Protein AF-A0A1F6GXV1-F1 (afdb_monomer_lite)

Structure (mmCIF, N/CA/C/O backbone):
data_AF-A0A1F6GXV1-F1
#
_entry.id   AF-A0A1F6GXV1-F1
#
loop_
_atom_site.group_PDB
_atom_site.id
_atom_site.type_symbol
_atom_site.label_atom_id
_atom_site.label_alt_id
_atom_site.label_comp_id
_atom_site.label_asym_id
_atom_site.label_entity_id
_atom_site.label_seq_id
_atom_site.pdbx_PDB_ins_code
_atom_site.Cartn_x
_atom_site.Cartn_y
_atom_site.Cartn_z
_atom_site.occupancy
_atom_site.B_iso_or_equiv
_atom_site.auth_seq_id
_atom_site.auth_comp_id
_atom_site.auth_asym_id
_atom_site.auth_atom_id
_atom_site.pdbx_PDB_model_num
ATOM 1 N N . MET A 1 1 ? 52.939 10.217 -58.023 1.00 47.19 1 MET A N 1
ATOM 2 C CA . MET A 1 1 ? 52.422 9.101 -57.201 1.00 47.19 1 MET A CA 1
ATOM 3 C C . MET A 1 1 ? 51.632 9.553 -55.964 1.00 47.19 1 MET A C 1
ATOM 5 O O . MET A 1 1 ? 51.065 8.691 -55.310 1.00 47.19 1 MET A O 1
ATOM 9 N N . ASP A 1 2 ? 51.510 10.859 -55.672 1.00 52.50 2 ASP A N 1
ATOM 10 C CA . ASP A 1 2 ? 50.798 11.340 -54.467 1.00 52.50 2 ASP A CA 1
ATOM 11 C C . ASP A 1 2 ? 49.391 11.915 -54.706 1.00 52.50 2 ASP A C 1
ATOM 13 O O . ASP A 1 2 ? 48.607 12.029 -53.767 1.00 52.50 2 ASP A O 1
ATOM 17 N N . ILE A 1 3 ? 49.012 12.204 -55.955 1.00 45.75 3 ILE A N 1
ATOM 18 C CA . ILE A 1 3 ? 47.684 12.761 -56.278 1.00 45.75 3 ILE A CA 1
ATOM 19 C C . ILE A 1 3 ? 46.600 11.665 -56.258 1.00 45.75 3 ILE A C 1
ATOM 21 O O . ILE A 1 3 ? 45.496 11.881 -55.762 1.00 45.75 3 ILE A O 1
ATOM 25 N N . GLU A 1 4 ? 46.926 10.444 -56.694 1.00 44.19 4 GLU A N 1
ATOM 26 C CA . GLU A 1 4 ? 45.992 9.307 -56.645 1.00 44.19 4 GLU A CA 1
ATOM 27 C C . GLU A 1 4 ? 45.757 8.795 -55.215 1.00 44.19 4 GLU A C 1
ATOM 29 O O . GLU A 1 4 ? 44.642 8.396 -54.881 1.00 44.19 4 GLU A O 1
ATOM 34 N N . ARG A 1 5 ? 46.757 8.890 -54.324 1.00 46.72 5 ARG A N 1
ATOM 35 C CA . ARG A 1 5 ? 46.592 8.546 -52.900 1.00 46.72 5 ARG A CA 1
ATOM 36 C C . ARG A 1 5 ? 45.672 9.522 -52.169 1.00 46.72 5 ARG A C 1
ATOM 38 O O . ARG A 1 5 ? 44.847 9.076 -51.376 1.00 46.72 5 ARG A O 1
ATOM 45 N N . GLN A 1 6 ? 45.740 10.821 -52.464 1.00 42.62 6 GLN A N 1
ATOM 46 C CA . GLN A 1 6 ? 44.823 11.800 -51.863 1.00 42.62 6 GLN A CA 1
ATOM 47 C C . GLN A 1 6 ? 43.382 11.652 -52.377 1.00 42.62 6 GLN A C 1
ATOM 49 O O . GLN A 1 6 ? 42.442 11.776 -51.593 1.00 42.62 6 GLN A O 1
ATOM 54 N N . GLY A 1 7 ? 43.194 11.288 -53.651 1.00 43.69 7 GLY A N 1
ATOM 55 C CA . GLY A 1 7 ? 41.871 10.997 -54.216 1.00 43.69 7 GLY A CA 1
ATOM 56 C C . GLY A 1 7 ? 41.210 9.747 -53.623 1.00 43.69 7 GLY A C 1
ATOM 57 O O . GLY A 1 7 ? 40.004 9.746 -53.376 1.00 43.69 7 GLY A O 1
ATOM 58 N N . VAL A 1 8 ? 41.987 8.699 -53.334 1.00 50.41 8 VAL A N 1
ATOM 59 C CA . VAL A 1 8 ? 41.483 7.477 -52.681 1.00 50.41 8 VAL A CA 1
ATOM 60 C C . VAL A 1 8 ? 41.205 7.714 -51.194 1.00 50.41 8 VAL A C 1
ATOM 62 O O . VAL A 1 8 ? 40.162 7.291 -50.708 1.00 50.41 8 VAL A O 1
ATOM 65 N N . ILE A 1 9 ? 42.055 8.460 -50.479 1.00 49.16 9 ILE A N 1
ATOM 66 C CA . ILE A 1 9 ? 41.823 8.809 -49.065 1.00 49.16 9 ILE A CA 1
ATOM 67 C C . ILE A 1 9 ? 40.598 9.723 -48.909 1.00 49.16 9 ILE A C 1
ATOM 69 O O . ILE A 1 9 ? 39.820 9.528 -47.982 1.00 49.16 9 ILE A O 1
ATOM 73 N N . SER A 1 10 ? 40.367 10.662 -49.832 1.00 42.59 10 SER A N 1
ATOM 74 C CA . SER A 1 10 ? 39.158 11.499 -49.845 1.00 42.59 10 SER A CA 1
ATOM 75 C C . SER A 1 10 ? 37.891 10.694 -50.149 1.00 42.59 10 SER A C 1
ATOM 77 O O . SER A 1 10 ? 36.874 10.913 -49.500 1.00 42.59 10 SER A O 1
ATOM 79 N N . ARG A 1 11 ? 37.936 9.725 -51.073 1.00 45.25 11 ARG A N 1
ATOM 80 C CA . ARG A 1 11 ? 36.777 8.865 -51.374 1.00 45.25 11 ARG A CA 1
ATOM 81 C C . ARG A 1 11 ? 36.499 7.843 -50.276 1.00 45.25 11 ARG A C 1
ATOM 83 O O . ARG A 1 11 ? 35.339 7.552 -50.029 1.00 45.25 11 ARG A O 1
ATOM 90 N N . VAL A 1 12 ? 37.527 7.339 -49.590 1.00 49.16 12 VAL A N 1
ATOM 91 C CA . VAL A 1 12 ? 37.366 6.483 -48.404 1.00 49.16 12 VAL A CA 1
ATOM 92 C C . VAL A 1 12 ? 36.876 7.302 -47.211 1.00 49.16 12 VAL A C 1
ATOM 94 O O . VAL A 1 12 ? 35.972 6.848 -46.527 1.00 49.16 12 VAL A O 1
ATOM 97 N N . ARG A 1 13 ? 37.374 8.528 -46.997 1.00 39.12 13 ARG A N 1
ATOM 98 C CA . ARG A 1 13 ? 36.854 9.443 -45.966 1.00 39.12 13 ARG A CA 1
ATOM 99 C C . ARG A 1 13 ? 35.396 9.811 -46.240 1.00 39.12 13 ARG A C 1
ATOM 101 O O . ARG A 1 13 ? 34.582 9.638 -45.351 1.00 39.12 13 ARG A O 1
ATOM 108 N N . ASN A 1 14 ? 35.041 10.155 -47.477 1.00 40.97 14 ASN A N 1
ATOM 109 C CA . ASN A 1 14 ? 33.652 10.418 -47.854 1.00 40.97 14 ASN A CA 1
ATOM 110 C C . ASN A 1 14 ? 32.782 9.154 -47.817 1.00 40.97 14 ASN A C 1
ATOM 112 O O . ASN A 1 14 ? 31.607 9.282 -47.536 1.00 40.97 14 ASN A O 1
ATOM 116 N N . ALA A 1 15 ? 33.316 7.948 -48.047 1.00 38.59 15 ALA A N 1
ATOM 117 C CA . ALA A 1 15 ? 32.570 6.690 -47.897 1.00 38.59 15 ALA A CA 1
ATOM 118 C C . ALA A 1 15 ? 32.442 6.224 -46.432 1.00 38.59 15 ALA A C 1
ATOM 120 O O . ALA A 1 15 ? 31.548 5.445 -46.103 1.00 38.59 15 ALA A O 1
ATOM 121 N N . VAL A 1 16 ? 33.331 6.693 -45.551 1.00 43.75 16 VAL A N 1
ATOM 122 C CA . VAL A 1 16 ? 33.278 6.495 -44.094 1.00 43.75 16 VAL A CA 1
ATOM 123 C C . VAL A 1 16 ? 32.392 7.559 -43.434 1.00 43.75 16 VAL A C 1
ATOM 125 O O . VAL A 1 16 ? 31.685 7.233 -42.492 1.00 43.75 16 VAL A O 1
ATOM 128 N N . GLU A 1 17 ? 32.345 8.780 -43.970 1.00 39.19 17 GLU A N 1
ATOM 129 C CA . GLU A 1 17 ? 31.431 9.858 -43.560 1.00 39.19 17 GLU A CA 1
ATOM 130 C C . GLU A 1 17 ? 30.026 9.692 -44.176 1.00 39.19 17 GLU A C 1
ATOM 132 O O . GLU A 1 17 ? 29.034 10.008 -43.528 1.00 39.19 17 GLU A O 1
ATOM 137 N N . SER A 1 18 ? 29.905 9.113 -45.382 1.00 34.97 18 SER A N 1
ATOM 138 C CA . SER A 1 18 ? 28.618 8.744 -46.003 1.00 34.97 18 SER A CA 1
ATOM 139 C C . SER A 1 18 ? 28.076 7.402 -45.520 1.00 34.97 18 SER A C 1
ATOM 141 O O . SER A 1 18 ? 26.936 7.054 -45.827 1.00 34.97 18 SER A O 1
ATOM 143 N N . ARG A 1 19 ? 28.848 6.652 -44.725 1.00 40.25 19 ARG A N 1
ATOM 144 C CA . ARG A 1 19 ? 28.256 5.814 -43.681 1.00 40.25 19 ARG A CA 1
ATOM 145 C C . ARG A 1 19 ? 27.866 6.751 -42.555 1.00 40.25 19 ARG A C 1
ATOM 147 O O . ARG A 1 19 ? 28.484 6.765 -41.496 1.00 40.25 19 ARG A O 1
ATOM 154 N N . VAL A 1 20 ? 26.839 7.546 -42.843 1.00 40.56 20 VAL A N 1
ATOM 155 C CA . VAL A 1 20 ? 26.035 8.245 -41.858 1.00 40.56 20 VAL A CA 1
ATOM 156 C C . VAL A 1 20 ? 25.744 7.206 -40.792 1.00 40.56 20 VAL A C 1
ATOM 158 O O . VAL A 1 20 ? 25.002 6.251 -41.019 1.00 40.56 20 VAL A O 1
ATOM 161 N N . ASN A 1 21 ? 26.449 7.321 -39.670 1.00 39.81 21 ASN A N 1
ATOM 162 C CA . ASN A 1 21 ? 26.113 6.586 -38.476 1.00 39.81 21 ASN A CA 1
ATOM 163 C C . ASN A 1 21 ? 24.637 6.935 -38.249 1.00 39.81 21 ASN A C 1
ATOM 165 O O . ASN A 1 21 ? 24.355 8.130 -38.117 1.00 39.81 21 ASN A O 1
ATOM 169 N N . PRO A 1 22 ? 23.696 5.975 -38.251 1.00 41.12 22 PRO A N 1
ATOM 170 C CA . PRO A 1 22 ? 22.277 6.277 -38.048 1.00 41.12 22 PRO A CA 1
ATOM 171 C C . PRO A 1 22 ? 22.042 7.104 -36.772 1.00 41.12 22 PRO A C 1
ATOM 173 O O . PRO A 1 22 ? 21.032 7.774 -36.636 1.00 41.12 22 PRO A O 1
ATOM 176 N N . ASN A 1 23 ? 23.030 7.110 -35.871 1.00 52.91 23 ASN A N 1
ATOM 177 C CA . ASN A 1 23 ? 23.085 7.880 -34.642 1.00 52.91 23 ASN A CA 1
ATOM 178 C C . ASN A 1 23 ? 23.516 9.353 -34.752 1.00 52.91 23 ASN A C 1
ATOM 180 O O . ASN A 1 23 ? 23.394 10.031 -33.742 1.00 52.91 23 ASN A O 1
ATOM 184 N N . TRP A 1 24 ? 24.040 9.883 -35.866 1.00 44.38 24 TRP A N 1
ATOM 185 C CA . TRP A 1 24 ? 24.540 11.276 -35.879 1.00 44.38 24 TRP A CA 1
ATOM 186 C C . TRP A 1 24 ? 23.402 12.310 -35.892 1.00 44.38 24 TRP A C 1
ATOM 188 O O . TRP A 1 24 ? 23.429 13.243 -35.094 1.00 44.38 24 TRP A O 1
ATOM 198 N N . GLU A 1 25 ? 22.382 12.115 -36.736 1.00 52.38 25 GLU A N 1
ATOM 199 C CA . GLU A 1 25 ? 21.207 12.998 -36.782 1.00 52.38 25 GLU A CA 1
ATOM 200 C C . GLU A 1 25 ? 20.421 12.868 -35.483 1.00 52.38 25 GLU A C 1
ATOM 202 O O . GLU A 1 25 ? 20.057 13.871 -34.882 1.00 52.38 25 GLU A O 1
ATOM 207 N N . THR A 1 26 ? 20.268 11.638 -34.983 1.00 57.25 26 THR A N 1
ATOM 208 C CA . THR A 1 26 ? 19.715 11.362 -33.656 1.00 57.25 26 THR A CA 1
ATOM 209 C C . THR A 1 26 ? 20.515 12.096 -32.577 1.00 57.25 26 THR A C 1
ATOM 211 O O . THR A 1 26 ? 19.938 12.837 -31.794 1.00 57.25 26 THR A O 1
ATOM 214 N N . GLU A 1 27 ? 21.844 11.976 -32.530 1.00 57.78 27 GLU A N 1
ATOM 215 C CA . GLU A 1 27 ? 22.678 12.679 -31.547 1.00 57.78 27 GLU A CA 1
ATOM 216 C C . GLU A 1 27 ? 22.582 14.199 -31.641 1.00 57.78 27 GLU A C 1
ATOM 218 O O . GLU A 1 27 ? 22.580 14.851 -30.600 1.00 57.78 27 GLU A O 1
ATOM 223 N N . GLN A 1 28 ? 22.517 14.772 -32.841 1.00 56.88 28 GLN A N 1
ATOM 224 C CA . GLN A 1 28 ? 22.431 16.218 -33.011 1.00 56.88 28 GLN A CA 1
ATOM 225 C C . GLN A 1 28 ? 21.050 16.746 -32.622 1.00 56.88 28 GLN A C 1
ATOM 227 O O . GLN A 1 28 ? 20.963 17.706 -31.861 1.00 56.88 28 GLN A O 1
ATOM 232 N N . VAL A 1 29 ? 19.988 16.048 -33.029 1.00 58.66 29 VAL A N 1
ATOM 233 C CA . VAL A 1 29 ? 18.615 16.297 -32.581 1.00 58.66 29 VAL A CA 1
ATOM 234 C C . VAL A 1 29 ? 18.540 16.223 -31.053 1.00 58.66 29 VAL A C 1
ATOM 236 O O . VAL A 1 29 ? 17.988 17.122 -30.425 1.00 58.66 29 VAL A O 1
ATOM 239 N N . TRP A 1 30 ? 19.163 15.220 -30.428 1.00 58.72 30 TRP A N 1
ATOM 240 C CA . TRP A 1 30 ? 19.231 15.106 -28.970 1.00 58.72 30 TRP A CA 1
ATOM 241 C C . TRP A 1 30 ? 20.049 16.225 -28.319 1.00 58.72 30 TRP A C 1
ATOM 243 O O . TRP A 1 30 ? 19.588 16.796 -27.334 1.00 58.72 30 TRP A O 1
ATOM 253 N N . ARG A 1 31 ? 21.213 16.600 -28.863 1.00 58.59 31 ARG A N 1
ATOM 254 C CA . ARG A 1 31 ? 21.984 17.762 -28.376 1.00 58.59 31 ARG A CA 1
ATOM 255 C C . ARG A 1 31 ? 21.144 19.041 -28.433 1.00 58.59 31 ARG A C 1
ATOM 257 O O . ARG A 1 31 ? 21.097 19.768 -27.444 1.00 58.59 31 ARG A O 1
ATOM 264 N N . ASP A 1 32 ? 20.413 19.266 -29.521 1.00 55.84 32 ASP A N 1
ATOM 265 C CA . ASP A 1 32 ? 19.509 20.412 -29.677 1.00 55.84 32 ASP A CA 1
ATOM 266 C C . ASP A 1 32 ? 18.302 20.347 -28.719 1.00 55.84 32 ASP A C 1
ATOM 268 O O . ASP A 1 32 ? 17.837 21.386 -28.236 1.00 55.84 32 ASP A O 1
ATOM 272 N N . TYR A 1 33 ? 17.816 19.142 -28.389 1.00 55.75 33 TYR A N 1
ATOM 273 C CA . TYR A 1 33 ? 16.787 18.924 -27.365 1.00 55.75 33 TYR A CA 1
ATOM 274 C C . TYR A 1 33 ? 17.288 19.231 -25.946 1.00 55.75 33 TYR A C 1
ATOM 276 O O . TYR A 1 33 ? 16.527 19.813 -25.178 1.00 55.75 33 TYR A O 1
ATOM 284 N N . PHE A 1 34 ? 18.536 18.890 -25.606 1.00 53.12 34 PHE A N 1
ATOM 285 C CA . PHE A 1 34 ? 19.112 19.079 -24.263 1.00 53.12 34 PHE A CA 1
ATOM 286 C C . PHE A 1 34 ? 19.697 20.478 -24.007 1.00 53.12 34 PHE A C 1
ATOM 288 O O . PHE A 1 34 ? 19.842 20.874 -22.852 1.00 53.12 34 PHE A O 1
ATOM 295 N N . HIS A 1 35 ? 20.017 21.250 -25.053 1.00 51.97 35 HIS A N 1
ATOM 296 C CA . HIS A 1 35 ? 20.525 22.625 -24.917 1.00 51.97 35 HIS A CA 1
ATOM 297 C C . HIS A 1 35 ? 19.474 23.638 -24.439 1.00 51.97 35 HIS A C 1
ATOM 299 O O . HIS A 1 35 ? 19.829 24.692 -23.910 1.00 51.97 35 HIS A O 1
ATOM 305 N N . LYS A 1 36 ? 18.187 23.335 -24.617 1.00 48.16 36 LYS A N 1
ATOM 306 C CA . LYS A 1 36 ? 17.080 24.095 -24.032 1.00 48.16 36 LYS A CA 1
ATOM 307 C C . LYS A 1 36 ? 16.617 23.293 -22.825 1.00 48.16 36 LYS A C 1
ATOM 309 O O . LYS A 1 36 ? 16.258 22.141 -23.009 1.00 48.16 36 LYS A O 1
ATOM 314 N N . SER A 1 37 ? 16.665 23.846 -21.616 1.00 49.03 37 SER A N 1
ATOM 315 C CA . SER A 1 37 ? 16.126 23.202 -20.412 1.00 49.03 37 SER A CA 1
ATOM 316 C C . SER A 1 37 ? 14.686 22.755 -20.685 1.00 49.03 37 SER A C 1
ATOM 318 O O . SER A 1 37 ? 13.786 23.591 -20.737 1.00 49.03 37 SER A O 1
ATOM 320 N N . ARG A 1 38 ? 14.476 21.469 -20.976 1.00 58.12 38 ARG A N 1
ATOM 321 C CA . ARG A 1 38 ? 13.158 20.934 -21.317 1.00 58.12 38 ARG A CA 1
ATOM 322 C C . ARG A 1 38 ? 12.557 20.230 -20.121 1.00 58.12 38 ARG A C 1
ATOM 324 O O . ARG A 1 38 ? 13.251 19.559 -19.361 1.00 58.12 38 ARG A O 1
ATOM 331 N N . SER A 1 39 ? 11.253 20.409 -19.966 1.00 69.94 39 SER A N 1
ATOM 332 C CA . SER A 1 39 ? 10.483 19.842 -18.860 1.00 69.94 39 SER A CA 1
ATOM 333 C C . SER A 1 39 ? 10.132 18.377 -19.133 1.00 69.94 39 SER A C 1
ATOM 335 O O . SER A 1 39 ? 10.023 17.964 -20.286 1.00 69.94 39 SER A O 1
ATOM 337 N N . ILE A 1 40 ? 9.896 17.592 -18.080 1.00 77.19 40 ILE A N 1
ATOM 338 C CA . ILE A 1 40 ? 9.430 16.192 -18.170 1.00 77.19 40 ILE A CA 1
ATOM 339 C C . ILE A 1 40 ? 8.260 16.013 -19.137 1.00 77.19 40 ILE A C 1
ATOM 341 O O . ILE A 1 40 ? 8.283 15.093 -19.945 1.00 77.19 40 ILE A O 1
ATOM 345 N N . ARG A 1 41 ? 7.318 16.962 -19.162 1.00 77.81 41 ARG A N 1
ATOM 346 C CA . ARG A 1 41 ? 6.158 16.946 -20.066 1.00 77.81 41 ARG A CA 1
ATOM 347 C C . ARG A 1 41 ? 6.532 16.892 -21.548 1.00 77.81 41 ARG A C 1
ATOM 349 O O . ARG A 1 41 ? 5.800 16.329 -22.352 1.00 77.81 41 ARG A O 1
ATOM 356 N N . GLU A 1 42 ? 7.657 17.486 -21.938 1.00 79.25 42 GLU A N 1
ATOM 357 C CA . GLU A 1 42 ? 8.108 17.447 -23.332 1.00 79.25 42 GLU A CA 1
ATOM 358 C C . GLU A 1 42 ? 8.714 16.091 -23.695 1.00 79.25 42 GLU A C 1
ATOM 360 O O . GLU A 1 42 ? 8.529 15.628 -24.819 1.00 79.25 42 GLU A O 1
ATOM 365 N N . LEU A 1 43 ? 9.404 15.440 -22.753 1.00 82.00 43 LEU A N 1
ATOM 366 C CA . LEU A 1 43 ? 9.873 14.066 -22.933 1.00 82.00 43 LEU A CA 1
ATOM 367 C C . LEU A 1 43 ? 8.680 13.103 -23.004 1.00 82.00 43 LEU A C 1
ATOM 369 O O . LEU A 1 43 ? 8.634 12.276 -23.909 1.00 82.00 43 LEU A O 1
ATOM 373 N N . GLU A 1 44 ? 7.684 13.267 -22.130 1.00 87.50 44 GLU A N 1
ATOM 374 C CA . GLU A 1 44 ? 6.429 12.500 -22.165 1.00 87.50 44 GLU A CA 1
ATOM 375 C C . GLU A 1 44 ? 5.701 12.660 -23.514 1.00 87.50 44 GLU A C 1
ATOM 377 O O . GLU A 1 44 ? 5.253 11.676 -24.111 1.00 87.50 44 GLU A O 1
ATOM 382 N N . ALA A 1 45 ? 5.647 13.886 -24.047 1.00 87.25 45 ALA A N 1
ATOM 383 C CA . ALA A 1 45 ? 5.063 14.166 -25.358 1.00 87.25 45 ALA A CA 1
ATOM 384 C C . ALA A 1 45 ? 5.836 13.498 -26.508 1.00 87.25 45 ALA A C 1
ATOM 386 O O . ALA A 1 45 ? 5.226 13.040 -27.467 1.00 87.25 45 ALA A O 1
ATOM 387 N N . ILE A 1 46 ? 7.169 13.404 -26.425 1.00 87.31 46 ILE A N 1
ATOM 388 C CA . ILE A 1 46 ? 7.966 12.682 -27.430 1.00 87.31 46 ILE A CA 1
ATOM 389 C C . ILE A 1 46 ? 7.640 11.190 -27.404 1.00 87.31 46 ILE A C 1
ATOM 391 O O . ILE A 1 46 ? 7.494 10.600 -28.470 1.00 87.31 46 ILE A O 1
ATOM 395 N N . VAL A 1 47 ? 7.525 10.589 -26.216 1.00 89.31 47 VAL A N 1
ATOM 396 C CA . VAL A 1 47 ? 7.218 9.156 -26.064 1.00 89.31 47 VAL A CA 1
ATOM 397 C C . VAL A 1 47 ? 5.847 8.814 -26.645 1.00 89.31 47 VAL A C 1
ATOM 399 O O . VAL A 1 47 ? 5.695 7.783 -27.295 1.00 89.31 47 VAL A O 1
ATOM 402 N N . THR A 1 48 ? 4.853 9.670 -26.419 1.00 89.25 48 THR A N 1
ATOM 403 C CA . THR A 1 48 ? 3.453 9.405 -26.787 1.00 89.25 48 THR A CA 1
ATOM 404 C C . THR A 1 48 ? 3.085 9.850 -28.204 1.00 89.25 48 THR A C 1
ATOM 406 O O . THR A 1 48 ? 2.048 9.431 -28.715 1.00 89.25 48 THR A O 1
ATOM 409 N N . ASP A 1 49 ? 3.915 10.660 -28.869 1.00 88.62 49 ASP A N 1
ATOM 410 C CA . ASP A 1 49 ? 3.650 11.145 -30.226 1.00 88.62 49 ASP A CA 1
ATOM 411 C C . ASP A 1 49 ? 3.912 10.044 -31.278 1.00 88.62 49 ASP A C 1
ATOM 413 O O . ASP A 1 49 ? 5.072 9.686 -31.517 1.00 88.62 49 ASP A O 1
ATOM 417 N N . PRO A 1 50 ? 2.871 9.534 -31.969 1.00 85.94 50 PRO A N 1
ATOM 418 C CA . PRO A 1 50 ? 3.004 8.456 -32.949 1.00 85.94 50 PRO A CA 1
ATOM 419 C C . PRO A 1 50 ? 3.757 8.871 -34.221 1.00 85.94 50 PRO A C 1
ATOM 421 O O . PRO A 1 50 ? 4.113 8.008 -35.021 1.00 85.94 50 PRO A O 1
ATOM 424 N N . GLN A 1 51 ? 3.984 10.171 -34.439 1.00 87.19 51 GLN A N 1
ATOM 425 C CA . GLN A 1 51 ? 4.774 10.687 -35.562 1.00 87.19 51 GLN A CA 1
ATOM 426 C C . GLN A 1 51 ? 6.276 10.727 -35.251 1.00 87.19 51 GLN A C 1
ATOM 428 O O . GLN A 1 51 ? 7.082 10.994 -36.147 1.00 87.19 51 GLN A O 1
ATOM 433 N N . LYS A 1 52 ? 6.681 10.496 -33.994 1.00 83.69 52 LYS A N 1
ATOM 434 C CA . LYS A 1 52 ? 8.096 10.424 -33.622 1.00 83.69 52 LYS A CA 1
ATOM 435 C C . LYS A 1 52 ? 8.679 9.072 -33.988 1.00 83.69 52 LYS A C 1
ATOM 437 O O . LYS A 1 52 ? 8.047 8.031 -33.859 1.00 83.69 52 LYS A O 1
ATOM 442 N N . ASP A 1 53 ? 9.935 9.110 -34.415 1.00 84.94 53 ASP A N 1
ATOM 443 C CA . ASP A 1 53 ? 10.713 7.908 -34.672 1.00 84.94 53 ASP A CA 1
ATOM 444 C C . ASP A 1 53 ? 10.821 7.059 -33.380 1.00 84.94 53 ASP A C 1
ATOM 446 O O . ASP A 1 53 ? 11.131 7.618 -32.317 1.00 84.94 53 ASP A O 1
ATOM 450 N N . PRO A 1 54 ? 10.609 5.729 -33.449 1.00 84.94 54 PRO A N 1
ATOM 451 C CA . PRO A 1 54 ? 10.695 4.829 -32.298 1.00 84.94 54 PRO A CA 1
ATOM 452 C C . PRO A 1 54 ? 11.993 4.940 -31.488 1.00 84.94 54 PRO A C 1
ATOM 454 O O . PRO A 1 54 ? 11.966 4.813 -30.265 1.00 84.94 54 PRO A O 1
ATOM 457 N N . VAL A 1 55 ? 13.129 5.226 -32.130 1.00 83.12 55 VAL A N 1
ATOM 458 C CA . VAL A 1 55 ? 14.424 5.418 -31.453 1.00 83.12 55 VAL A CA 1
ATOM 459 C C . VAL A 1 55 ? 14.392 6.660 -30.561 1.00 83.12 55 VAL A C 1
ATOM 461 O O . VAL A 1 55 ? 14.967 6.668 -29.472 1.00 83.12 55 VAL A O 1
ATOM 464 N N . HIS A 1 56 ? 13.694 7.716 -30.987 1.00 82.06 56 HIS A N 1
ATOM 465 C CA . HIS A 1 56 ? 13.530 8.920 -30.175 1.00 82.06 56 HIS A CA 1
ATOM 466 C C . HIS A 1 56 ? 12.560 8.684 -29.013 1.00 82.06 56 HIS A C 1
ATOM 468 O O . HIS A 1 56 ? 12.809 9.155 -27.906 1.00 82.06 56 HIS A O 1
ATOM 474 N N . GLN A 1 57 ? 11.495 7.914 -29.231 1.00 86.38 57 GLN A N 1
ATOM 475 C CA . GLN A 1 57 ? 10.578 7.522 -28.158 1.00 86.38 57 GLN A CA 1
ATOM 476 C C . GLN A 1 57 ? 11.288 6.671 -27.092 1.00 86.38 57 GLN A C 1
ATOM 478 O O . GLN A 1 57 ? 11.187 6.964 -25.903 1.00 86.38 57 GLN A O 1
ATOM 483 N N . GLN A 1 58 ? 12.063 5.660 -27.503 1.00 88.12 58 GLN A N 1
ATOM 484 C CA . GLN A 1 58 ? 12.833 4.809 -26.586 1.00 88.12 58 GLN A CA 1
ATOM 485 C C . GLN A 1 58 ? 13.851 5.613 -25.784 1.00 88.12 58 GLN A C 1
ATOM 487 O O . GLN A 1 58 ? 13.925 5.486 -24.567 1.00 88.12 58 GLN A O 1
ATOM 492 N N . ARG A 1 59 ? 14.585 6.507 -26.444 1.00 81.75 59 ARG A N 1
ATOM 493 C CA . ARG A 1 59 ? 15.581 7.330 -25.763 1.00 81.75 59 ARG A CA 1
ATOM 494 C C . ARG A 1 59 ? 14.954 8.367 -24.826 1.00 81.75 59 ARG A C 1
ATOM 496 O O . ARG A 1 59 ? 15.538 8.659 -23.789 1.00 81.75 59 ARG A O 1
ATOM 503 N N . ALA A 1 60 ? 13.761 8.880 -25.133 1.00 84.75 60 ALA A N 1
ATOM 504 C CA . ALA A 1 60 ? 12.986 9.693 -24.193 1.00 84.75 60 ALA A CA 1
ATOM 505 C C . ALA A 1 60 ? 12.576 8.883 -22.949 1.00 84.75 60 ALA A C 1
ATOM 507 O O . ALA A 1 60 ? 12.733 9.376 -21.831 1.00 84.75 60 ALA A O 1
ATOM 508 N N . LEU A 1 61 ? 12.133 7.632 -23.129 1.00 88.50 61 LEU A N 1
ATOM 509 C CA . LEU A 1 61 ? 11.853 6.710 -22.022 1.00 88.50 61 LEU A CA 1
ATOM 510 C C . LEU A 1 61 ? 13.101 6.416 -21.180 1.00 88.50 61 LEU A C 1
ATOM 512 O O . LEU A 1 61 ? 13.007 6.453 -19.956 1.00 88.50 61 LEU A O 1
ATOM 516 N N . ASP A 1 62 ? 14.264 6.196 -21.801 1.00 86.31 62 ASP A N 1
ATOM 517 C CA . ASP A 1 62 ? 15.527 5.979 -21.079 1.00 86.31 62 ASP A CA 1
ATOM 518 C C . ASP A 1 62 ? 15.858 7.152 -20.147 1.00 86.31 62 ASP A C 1
ATOM 520 O O . ASP A 1 62 ? 16.339 6.945 -19.036 1.00 86.31 62 ASP A O 1
ATOM 524 N N . ILE A 1 63 ? 15.597 8.387 -20.593 1.00 82.12 63 ILE A N 1
ATOM 525 C CA . ILE A 1 63 ? 15.860 9.606 -19.818 1.00 82.12 63 ILE A CA 1
ATOM 526 C C . ILE A 1 63 ? 14.860 9.756 -18.674 1.00 82.12 63 ILE A C 1
ATOM 528 O O . ILE A 1 63 ? 15.258 10.056 -17.550 1.00 82.12 63 ILE A O 1
ATOM 532 N N . LEU A 1 64 ? 13.570 9.557 -18.956 1.00 85.19 64 LEU A N 1
ATOM 533 C CA . LEU A 1 64 ? 12.507 9.645 -17.954 1.00 85.19 64 LEU A CA 1
ATOM 534 C C . LEU A 1 64 ? 12.713 8.609 -16.843 1.00 85.19 64 LEU A C 1
ATOM 536 O O . LEU A 1 64 ? 12.606 8.926 -15.663 1.00 85.19 64 LEU A O 1
ATOM 540 N N . LEU A 1 65 ? 13.070 7.382 -17.217 1.00 88.75 65 LEU A N 1
ATOM 541 C CA . LEU A 1 65 ? 13.281 6.269 -16.292 1.00 88.75 65 LEU A CA 1
ATOM 542 C C . LEU A 1 65 ? 14.713 6.200 -15.754 1.00 88.75 65 LEU A C 1
ATOM 544 O O . LEU A 1 65 ? 15.057 5.243 -15.048 1.00 88.75 65 LEU A O 1
ATOM 548 N N . ALA A 1 66 ? 15.555 7.184 -16.073 1.00 83.00 66 ALA A N 1
ATOM 549 C CA . ALA A 1 66 ? 16.899 7.257 -15.539 1.00 83.00 66 ALA A CA 1
ATOM 550 C C . ALA A 1 66 ? 16.853 7.502 -14.026 1.00 83.00 66 ALA A C 1
ATOM 552 O O . ALA A 1 66 ? 16.025 8.270 -13.531 1.00 83.00 66 ALA A O 1
ATOM 553 N N . PRO A 1 67 ? 17.769 6.888 -13.271 1.00 74.31 67 PRO A N 1
ATOM 554 C CA . PRO A 1 67 ? 17.756 7.013 -11.823 1.00 74.31 67 PRO A CA 1
ATOM 555 C C . PRO A 1 67 ? 18.242 8.371 -11.328 1.00 74.31 67 PRO A C 1
ATOM 557 O O . PRO A 1 67 ? 17.816 8.840 -10.273 1.00 74.31 67 PRO A O 1
ATOM 560 N N . ASP A 1 68 ? 19.129 9.011 -12.082 1.00 73.88 68 ASP A N 1
ATOM 561 C CA . ASP A 1 68 ? 19.624 10.347 -11.800 1.00 73.88 68 ASP A CA 1
ATOM 562 C C . ASP A 1 68 ? 20.079 11.034 -13.092 1.00 73.88 68 ASP A C 1
ATOM 564 O O . ASP A 1 68 ? 20.461 10.385 -14.070 1.00 73.88 68 ASP A O 1
ATOM 568 N N . VAL A 1 69 ? 20.055 12.365 -13.088 1.00 68.19 69 VAL A N 1
ATOM 569 C CA . VAL A 1 69 ? 20.430 13.180 -14.253 1.00 68.19 69 VAL A CA 1
ATOM 570 C C . VAL A 1 69 ? 21.910 13.058 -14.630 1.00 68.19 69 VAL A C 1
ATOM 572 O O . VAL A 1 69 ? 22.265 13.274 -15.786 1.00 68.19 69 VAL A O 1
ATOM 575 N N . ASN A 1 70 ? 22.774 12.680 -13.684 1.00 66.19 70 ASN A N 1
ATOM 576 C CA . ASN A 1 70 ? 24.215 12.523 -13.902 1.00 66.19 70 ASN A CA 1
ATOM 577 C C . ASN A 1 70 ? 24.555 11.185 -14.580 1.00 66.19 70 ASN A C 1
ATOM 579 O O . ASN A 1 70 ? 25.632 11.038 -15.155 1.00 66.19 70 ASN A O 1
ATOM 583 N N . SER A 1 71 ? 23.645 10.214 -14.521 1.00 64.69 71 SER A N 1
ATOM 584 C CA . SER A 1 71 ? 23.750 8.911 -15.175 1.00 64.69 71 SER A CA 1
ATOM 585 C C . SER A 1 71 ? 23.392 8.962 -16.661 1.00 64.69 71 SER A C 1
ATOM 587 O O . SER A 1 71 ? 23.645 8.000 -17.390 1.00 64.69 71 SER A O 1
ATOM 589 N N . LEU A 1 72 ? 22.834 10.086 -17.118 1.00 65.00 72 LEU A N 1
ATOM 590 C CA . LEU A 1 72 ? 22.502 10.323 -18.513 1.00 65.00 72 LEU A CA 1
ATOM 591 C C . LEU A 1 72 ? 23.775 10.551 -19.335 1.00 65.00 72 LEU A C 1
ATOM 593 O O . LEU A 1 72 ? 24.675 11.290 -18.941 1.00 65.00 72 LEU A O 1
ATOM 597 N N . ALA A 1 73 ? 23.817 9.977 -20.539 1.00 56.00 73 ALA A N 1
ATOM 598 C CA . ALA A 1 73 ? 24.922 10.176 -21.482 1.00 56.00 73 ALA A CA 1
ATOM 599 C C . ALA A 1 73 ? 25.088 11.646 -21.933 1.00 56.00 73 ALA A C 1
ATOM 601 O O . ALA A 1 73 ? 26.127 12.012 -22.478 1.00 56.00 73 ALA A O 1
ATOM 602 N N . PHE A 1 74 ? 24.076 12.487 -21.703 1.00 55.62 74 PHE A N 1
ATOM 603 C CA . PHE A 1 74 ? 24.068 13.918 -21.993 1.00 55.62 74 PHE A CA 1
ATOM 604 C C . PHE A 1 74 ? 23.499 14.647 -20.778 1.00 55.62 74 PHE A C 1
ATOM 606 O O . PHE A 1 74 ? 22.497 14.206 -20.219 1.00 55.62 74 PHE A O 1
ATOM 613 N N . HIS A 1 75 ? 24.133 15.745 -20.358 1.00 51.22 75 HIS A N 1
ATOM 614 C CA . HIS A 1 75 ? 23.633 16.553 -19.247 1.00 51.22 75 HIS A CA 1
ATOM 615 C C . HIS A 1 75 ? 22.276 17.150 -19.623 1.00 51.22 75 HIS A C 1
ATOM 617 O O . HIS A 1 75 ? 22.193 18.081 -20.423 1.00 51.22 75 HIS A O 1
ATOM 623 N N . ALA A 1 76 ? 21.213 16.587 -19.058 1.00 52.91 76 ALA A N 1
ATOM 624 C CA . ALA A 1 76 ? 19.887 17.157 -19.153 1.00 52.91 76 ALA A CA 1
ATOM 625 C C . ALA A 1 76 ? 19.759 18.253 -18.092 1.00 52.91 76 ALA A C 1
ATOM 627 O O . ALA A 1 76 ? 19.878 17.973 -16.899 1.00 52.91 76 ALA A O 1
ATOM 628 N N . ASN A 1 77 ? 19.493 19.492 -18.510 1.00 52.91 77 ASN A N 1
ATOM 629 C CA . ASN A 1 77 ? 19.037 20.544 -17.600 1.00 52.91 77 ASN A CA 1
ATOM 630 C C . ASN A 1 77 ? 17.574 20.270 -17.216 1.00 52.91 77 ASN A C 1
ATOM 632 O O . ASN A 1 77 ? 16.655 20.944 -17.679 1.00 52.91 77 ASN A O 1
ATOM 636 N N . LEU A 1 78 ? 17.360 19.233 -16.406 1.00 55.00 78 LEU A N 1
ATOM 637 C CA . LEU A 1 78 ? 16.088 18.995 -15.739 1.00 55.00 78 LEU A CA 1
ATOM 638 C C . LEU A 1 78 ? 16.083 19.868 -14.487 1.00 55.00 78 LEU A C 1
ATOM 640 O O . LEU A 1 78 ? 16.765 19.581 -13.504 1.00 55.00 78 LEU A O 1
ATOM 644 N N . GLU A 1 79 ? 15.372 20.990 -14.564 1.00 48.72 79 GLU A N 1
ATOM 645 C CA . GLU A 1 79 ? 15.205 21.898 -13.436 1.00 48.72 79 GLU A CA 1
ATOM 646 C C . GLU A 1 79 ? 14.624 21.117 -12.234 1.00 48.72 79 GLU A C 1
ATOM 648 O O . GLU A 1 79 ? 13.536 20.551 -12.305 1.00 48.72 79 GLU A O 1
ATOM 653 N N . PHE A 1 80 ? 15.374 21.081 -11.127 1.00 48.09 80 PHE A N 1
ATOM 654 C CA . PHE A 1 80 ? 14.919 20.705 -9.777 1.00 48.09 80 PHE A CA 1
ATOM 655 C C . PHE A 1 80 ? 14.634 19.229 -9.411 1.00 48.09 80 PHE A C 1
ATOM 657 O O . PHE A 1 80 ? 13.879 19.005 -8.466 1.00 48.09 80 PHE A O 1
ATOM 664 N N . SER A 1 81 ? 15.282 18.200 -9.980 1.00 49.06 81 SER A N 1
ATOM 665 C CA . SER A 1 81 ? 15.260 16.886 -9.293 1.00 49.06 81 SER A CA 1
ATOM 666 C C . SER A 1 81 ? 16.521 16.037 -9.417 1.00 49.06 81 SER A C 1
ATOM 668 O O . SER A 1 81 ? 17.174 15.963 -10.454 1.00 49.06 81 SER A O 1
ATOM 670 N N . THR A 1 82 ? 16.844 15.353 -8.319 1.00 60.75 82 THR A N 1
ATOM 671 C CA . THR A 1 82 ? 17.902 14.343 -8.232 1.00 60.75 82 THR A CA 1
ATOM 672 C C . THR A 1 82 ? 17.514 13.028 -8.919 1.00 60.75 82 THR A C 1
ATOM 674 O O . THR A 1 82 ? 18.400 12.195 -9.119 1.00 60.75 82 THR A O 1
ATOM 677 N N . SER A 1 83 ? 16.235 12.827 -9.282 1.00 74.06 83 SER A N 1
ATOM 678 C CA . SER A 1 83 ? 15.705 11.653 -9.993 1.00 74.06 83 SER A CA 1
ATOM 679 C C . SER A 1 83 ? 14.513 12.019 -10.895 1.00 74.06 83 SER A C 1
ATOM 681 O O . SER A 1 83 ? 13.453 12.359 -10.363 1.00 74.06 83 SER A O 1
ATOM 683 N N . PRO A 1 84 ? 14.639 11.916 -12.232 1.00 76.75 84 PRO A N 1
ATOM 684 C CA . PRO A 1 84 ? 13.529 12.155 -13.161 1.00 76.75 84 PRO A CA 1
ATOM 685 C C . PRO A 1 84 ? 12.317 11.253 -12.903 1.00 76.75 84 PRO A C 1
ATOM 687 O O . PRO A 1 84 ? 11.182 11.706 -13.036 1.00 76.75 84 PRO A O 1
ATOM 690 N N . VAL A 1 85 ? 12.557 10.011 -12.465 1.00 83.44 85 VAL A N 1
ATOM 691 C CA . VAL A 1 85 ? 11.502 9.012 -12.259 1.00 83.44 85 VAL A CA 1
ATOM 692 C C . VAL A 1 85 ? 10.443 9.482 -11.262 1.00 83.44 85 VAL A C 1
ATOM 694 O O . VAL A 1 85 ? 9.266 9.257 -11.491 1.00 83.44 85 VAL A O 1
ATOM 697 N N . ARG A 1 86 ? 10.829 10.217 -10.207 1.00 82.12 86 ARG A N 1
ATOM 698 C CA . ARG A 1 86 ? 9.911 10.729 -9.167 1.00 82.12 86 ARG A CA 1
ATOM 699 C C . ARG A 1 86 ? 8.869 11.713 -9.694 1.00 82.12 86 ARG A C 1
ATOM 701 O O . ARG A 1 86 ? 7.906 12.014 -8.998 1.00 82.12 86 ARG A O 1
ATOM 708 N N . LEU A 1 87 ? 9.113 12.283 -10.868 1.00 80.19 87 LEU A N 1
ATOM 709 C CA . LEU A 1 87 ? 8.264 13.306 -11.459 1.00 80.19 87 LEU A CA 1
ATOM 710 C C . LEU A 1 87 ? 7.343 12.744 -12.547 1.00 80.19 87 LEU A C 1
ATOM 712 O O . LEU A 1 87 ? 6.536 13.493 -13.097 1.00 80.19 87 LEU A O 1
ATOM 716 N N . ILE A 1 88 ? 7.453 11.447 -12.844 1.00 85.25 88 ILE A N 1
ATOM 717 C CA . ILE A 1 88 ? 6.564 10.763 -13.772 1.00 85.25 88 ILE A CA 1
ATOM 718 C C . ILE A 1 88 ? 5.223 10.519 -13.084 1.00 85.25 88 ILE A C 1
ATOM 720 O O . ILE A 1 88 ? 5.155 9.960 -11.990 1.00 85.25 88 ILE A O 1
ATOM 724 N N . ASN A 1 89 ? 4.133 10.915 -13.735 1.00 84.62 89 ASN A N 1
ATOM 725 C CA . ASN A 1 89 ? 2.794 10.667 -13.214 1.00 84.62 89 ASN A CA 1
ATOM 726 C C . ASN A 1 89 ? 2.209 9.332 -13.723 1.00 84.62 89 ASN A C 1
ATOM 728 O O . ASN A 1 89 ? 2.656 8.742 -14.710 1.00 84.62 89 ASN A O 1
ATOM 732 N N . HIS A 1 90 ? 1.174 8.853 -13.032 1.00 85.19 90 HIS A N 1
ATOM 733 C CA . HIS A 1 90 ? 0.469 7.618 -13.382 1.00 85.19 90 HIS A CA 1
ATOM 734 C C . HIS A 1 90 ? -0.206 7.685 -14.768 1.00 85.19 90 HIS A C 1
ATOM 736 O O . HIS A 1 90 ? -0.199 6.705 -15.514 1.00 85.19 90 HIS A O 1
ATOM 742 N N . GLU A 1 91 ? -0.753 8.846 -15.141 1.00 88.50 91 GLU A N 1
ATOM 743 C CA . GLU A 1 91 ? -1.437 9.073 -16.425 1.00 88.50 91 GLU A CA 1
ATOM 744 C C . GLU A 1 91 ? -0.503 8.856 -17.626 1.00 88.50 91 GLU A C 1
ATOM 746 O O . GLU A 1 91 ? -0.880 8.243 -18.623 1.00 88.50 91 GLU A O 1
ATOM 751 N N . PHE A 1 92 ? 0.753 9.284 -17.518 1.00 91.31 92 PHE A N 1
ATOM 752 C CA . PHE A 1 92 ? 1.756 9.055 -18.545 1.00 91.31 92 PHE A CA 1
ATOM 753 C C . PHE A 1 92 ? 2.058 7.564 -18.706 1.00 91.31 92 PHE A C 1
ATOM 755 O O . PHE A 1 92 ? 1.998 7.050 -19.823 1.00 91.31 92 PHE A O 1
ATOM 762 N N . ILE A 1 93 ? 2.330 6.843 -17.614 1.00 91.88 93 ILE A N 1
ATOM 763 C CA . ILE A 1 93 ? 2.634 5.404 -17.693 1.00 91.88 93 ILE A CA 1
ATOM 764 C C . ILE A 1 93 ? 1.442 4.624 -18.262 1.00 91.88 93 ILE A C 1
ATOM 766 O O . ILE A 1 93 ? 1.613 3.733 -19.096 1.00 91.88 93 ILE A O 1
ATOM 770 N N . THR A 1 94 ? 0.222 4.994 -17.876 1.00 88.81 94 THR A N 1
ATOM 771 C CA . THR A 1 94 ? -0.999 4.388 -18.421 1.00 88.81 94 THR A CA 1
ATOM 772 C C . THR A 1 94 ? -1.274 4.777 -19.875 1.00 88.81 94 THR A C 1
ATOM 774 O O . THR A 1 94 ? -1.980 4.041 -20.564 1.00 88.81 94 THR A O 1
ATOM 777 N N . SER A 1 95 ? -0.675 5.849 -20.397 1.00 91.69 95 SER A N 1
ATOM 778 C CA . SER A 1 95 ? -0.751 6.208 -21.822 1.00 91.69 95 SER A CA 1
ATOM 779 C C . SER A 1 95 ? 0.193 5.399 -22.722 1.00 91.69 95 SER A C 1
ATOM 781 O O . SER A 1 95 ? 0.011 5.388 -23.940 1.00 91.69 95 SER A O 1
ATOM 783 N N . LEU A 1 96 ? 1.174 4.691 -22.147 1.00 94.12 96 LEU A N 1
ATOM 784 C CA . LEU A 1 96 ? 2.130 3.897 -22.917 1.00 94.12 96 LEU A CA 1
ATOM 785 C C . LEU A 1 96 ? 1.434 2.761 -23.675 1.00 94.12 96 LEU A C 1
ATOM 787 O O . LEU A 1 96 ? 0.532 2.090 -23.152 1.00 94.12 96 LEU A O 1
ATOM 791 N N . THR A 1 97 ? 1.910 2.525 -24.897 1.00 93.81 97 THR A N 1
ATOM 792 C CA . THR A 1 97 ? 1.589 1.314 -25.667 1.00 93.81 97 THR A CA 1
ATOM 793 C C . THR A 1 97 ? 2.189 0.076 -25.000 1.00 93.81 97 THR A C 1
ATOM 795 O O . THR A 1 97 ? 3.162 0.187 -24.254 1.00 93.81 97 THR A O 1
ATOM 798 N N . ASP A 1 98 ? 1.669 -1.113 -25.305 1.00 92.88 98 ASP A N 1
ATOM 799 C CA . ASP A 1 98 ? 2.154 -2.372 -24.717 1.00 92.88 98 ASP A CA 1
ATOM 800 C C . ASP A 1 98 ? 3.666 -2.560 -24.935 1.00 92.88 98 ASP A C 1
ATOM 802 O O . ASP A 1 98 ? 4.413 -2.803 -23.990 1.00 92.88 98 ASP A O 1
ATOM 806 N N . THR A 1 99 ? 4.157 -2.316 -26.156 1.00 93.44 99 THR A N 1
ATOM 807 C CA . THR A 1 99 ? 5.592 -2.391 -26.481 1.00 93.44 99 THR A CA 1
ATOM 808 C C . THR A 1 99 ? 6.431 -1.401 -25.668 1.00 93.44 99 THR A C 1
ATOM 810 O O . THR A 1 99 ? 7.540 -1.724 -25.241 1.00 93.44 99 THR A O 1
ATOM 813 N N . GLN A 1 100 ? 5.922 -0.186 -25.442 1.00 95.06 100 GLN A N 1
ATOM 814 C CA . GLN A 1 100 ? 6.605 0.815 -24.619 1.00 95.06 100 GLN A CA 1
ATOM 815 C C . GLN A 1 100 ? 6.584 0.438 -23.136 1.00 95.06 100 GLN A C 1
ATOM 817 O O . GLN A 1 100 ? 7.581 0.659 -22.454 1.00 95.06 100 GLN A O 1
ATOM 822 N N . ALA A 1 101 ? 5.494 -0.156 -22.644 1.00 95.44 101 ALA A N 1
ATOM 823 C CA . ALA A 1 101 ? 5.393 -0.642 -21.273 1.00 95.44 101 ALA A CA 1
ATOM 824 C C . ALA A 1 101 ? 6.363 -1.806 -21.014 1.00 95.44 101 ALA A C 1
ATOM 826 O O . ALA A 1 101 ? 7.070 -1.794 -20.006 1.00 95.44 101 ALA A O 1
ATOM 827 N N . GLU A 1 102 ? 6.470 -2.766 -21.939 1.00 95.50 102 GLU A N 1
ATOM 828 C CA . GLU A 1 102 ? 7.453 -3.858 -21.859 1.00 95.50 102 GLU A CA 1
ATOM 829 C C . GLU A 1 102 ? 8.896 -3.328 -21.871 1.00 95.50 102 GLU A C 1
ATOM 831 O O . GLU A 1 102 ? 9.734 -3.753 -21.069 1.00 95.50 102 GLU A O 1
ATOM 836 N N . TYR A 1 103 ? 9.185 -2.348 -22.733 1.00 94.75 103 TYR A N 1
ATOM 837 C CA . TYR A 1 103 ? 10.489 -1.684 -22.776 1.00 94.75 103 TYR A CA 1
ATOM 838 C C . TYR A 1 103 ? 10.797 -0.934 -21.468 1.00 94.75 103 TYR A C 1
ATOM 840 O O . TYR A 1 103 ? 11.870 -1.110 -20.887 1.00 94.75 103 TYR A O 1
ATOM 848 N N . ALA A 1 104 ? 9.835 -0.162 -20.954 1.00 95.12 104 ALA A N 1
ATOM 849 C CA . ALA A 1 104 ? 9.945 0.546 -19.682 1.00 95.12 104 ALA A CA 1
ATOM 850 C C . ALA A 1 104 ? 10.199 -0.417 -18.513 1.00 95.12 104 ALA A C 1
ATOM 852 O O . ALA A 1 104 ? 11.096 -0.179 -17.704 1.00 95.12 104 ALA A O 1
ATOM 853 N N . ALA A 1 105 ? 9.481 -1.542 -18.455 1.00 95.94 105 ALA A N 1
ATOM 854 C CA . ALA A 1 105 ? 9.679 -2.570 -17.436 1.00 95.94 105 ALA A CA 1
ATOM 855 C C . ALA A 1 105 ? 11.103 -3.145 -17.462 1.00 95.94 105 ALA A C 1
ATOM 857 O O . ALA A 1 105 ? 11.721 -3.323 -16.410 1.00 95.94 105 ALA A O 1
ATOM 858 N N . ALA A 1 106 ? 11.659 -3.383 -18.653 1.00 94.12 106 ALA A N 1
ATOM 859 C CA . ALA A 1 106 ? 13.033 -3.854 -18.798 1.00 94.12 106 ALA A CA 1
ATOM 860 C C . ALA A 1 106 ? 14.065 -2.828 -18.290 1.00 94.12 106 ALA A C 1
ATOM 862 O O . ALA A 1 106 ? 15.019 -3.218 -17.609 1.00 94.12 106 ALA A O 1
ATOM 863 N N . ILE A 1 107 ? 13.863 -1.534 -18.569 1.00 92.31 107 ILE A N 1
ATOM 864 C CA . ILE A 1 107 ? 14.723 -0.451 -18.058 1.00 92.31 107 ILE A CA 1
ATOM 865 C C . ILE A 1 107 ? 14.653 -0.379 -16.536 1.00 92.31 107 ILE A C 1
ATOM 867 O O . ILE A 1 107 ? 15.695 -0.372 -15.878 1.00 92.31 107 ILE A O 1
ATOM 871 N N . VAL A 1 108 ? 13.439 -0.360 -15.977 1.00 93.56 108 VAL A N 1
ATOM 872 C CA . VAL A 1 108 ? 13.206 -0.291 -14.528 1.00 93.56 108 VAL A CA 1
ATOM 873 C C . VAL A 1 108 ? 13.916 -1.448 -13.828 1.00 93.56 108 VAL A C 1
ATOM 875 O O . VAL A 1 108 ? 14.774 -1.211 -12.975 1.00 93.56 108 VAL A O 1
ATOM 878 N N . SER A 1 109 ? 13.672 -2.693 -14.249 1.00 92.75 109 SER A N 1
ATOM 879 C CA . SER A 1 109 ? 14.369 -3.860 -13.692 1.00 92.75 109 SER A CA 1
ATOM 880 C C . SER A 1 109 ? 15.890 -3.786 -13.881 1.00 92.75 109 SER A C 1
ATOM 882 O O . SER A 1 109 ? 16.651 -4.198 -13.002 1.00 92.75 109 SER A O 1
ATOM 884 N N . GLY A 1 110 ? 16.376 -3.273 -15.015 1.00 91.12 110 GLY A N 1
ATOM 885 C CA . GLY A 1 110 ? 17.808 -3.086 -15.269 1.00 91.12 110 GLY A CA 1
ATOM 886 C C . GLY A 1 110 ? 18.460 -2.115 -14.280 1.00 91.12 110 GLY A C 1
ATOM 887 O O . GLY A 1 110 ? 19.494 -2.434 -13.681 1.00 91.12 110 GLY A O 1
ATOM 888 N N . ASN A 1 111 ? 17.822 -0.965 -14.056 1.00 89.56 111 ASN A N 1
ATOM 889 C CA . ASN A 1 111 ? 18.272 0.054 -13.112 1.00 89.56 111 ASN A CA 1
ATOM 890 C C . ASN A 1 111 ? 18.214 -0.456 -11.668 1.00 89.56 111 ASN A C 1
ATOM 892 O O . ASN A 1 111 ? 19.211 -0.363 -10.952 1.00 89.56 111 ASN A O 1
ATOM 896 N N . ILE A 1 112 ? 17.117 -1.096 -11.259 1.00 90.44 112 ILE A N 1
ATOM 897 C CA . ILE A 1 112 ? 16.986 -1.675 -9.913 1.00 90.44 112 ILE A CA 1
ATOM 898 C C . ILE A 1 112 ? 18.076 -2.718 -9.652 1.00 90.44 112 ILE A C 1
ATOM 900 O O . ILE A 1 112 ? 18.736 -2.687 -8.613 1.00 90.44 112 ILE A O 1
ATOM 904 N N . ASN A 1 113 ? 18.351 -3.605 -10.611 1.00 88.69 113 ASN A N 1
ATOM 905 C CA . ASN A 1 113 ? 19.421 -4.593 -10.465 1.00 88.69 113 ASN A CA 1
ATOM 906 C C . ASN A 1 113 ? 20.815 -3.957 -10.367 1.00 88.69 113 ASN A C 1
ATOM 908 O O . ASN A 1 113 ? 21.675 -4.468 -9.642 1.00 88.69 113 ASN A O 1
ATOM 912 N N . ARG A 1 114 ? 21.052 -2.832 -11.053 1.00 85.81 114 ARG A N 1
ATOM 913 C CA . ARG A 1 114 ? 22.283 -2.046 -10.894 1.00 85.81 114 ARG A CA 1
ATOM 914 C C . ARG A 1 114 ? 22.404 -1.499 -9.469 1.00 85.81 114 ARG A C 1
ATOM 916 O O . ARG A 1 114 ? 23.470 -1.652 -8.873 1.00 85.81 114 ARG A O 1
ATOM 923 N N . PHE A 1 115 ? 21.333 -0.940 -8.904 1.00 85.75 115 PHE A N 1
ATOM 924 C CA . PHE A 1 115 ? 21.335 -0.427 -7.528 1.00 85.75 115 PHE A CA 1
ATOM 925 C C . PHE A 1 115 ? 21.451 -1.520 -6.479 1.00 85.75 115 PHE A C 1
ATOM 927 O O . PHE A 1 115 ? 22.208 -1.364 -5.527 1.00 85.75 115 PHE A O 1
ATOM 934 N N . ARG A 1 116 ? 20.816 -2.677 -6.678 1.00 84.69 116 ARG A N 1
ATOM 935 C CA . ARG A 1 116 ? 20.977 -3.825 -5.774 1.00 84.69 116 ARG A CA 1
ATOM 936 C C . ARG A 1 116 ? 22.444 -4.234 -5.634 1.00 84.69 116 ARG A C 1
ATOM 938 O O . ARG A 1 116 ? 22.912 -4.433 -4.517 1.00 84.69 116 ARG A O 1
ATOM 945 N N . ARG A 1 117 ? 23.208 -4.253 -6.731 1.00 84.00 117 ARG A N 1
ATOM 946 C CA . ARG A 1 117 ? 24.661 -4.522 -6.695 1.00 84.00 117 ARG A CA 1
ATOM 947 C C . ARG A 1 117 ? 25.468 -3.427 -5.989 1.00 84.00 117 ARG A C 1
ATOM 949 O O . ARG A 1 117 ? 26.531 -3.710 -5.452 1.00 84.00 117 ARG A O 1
ATOM 956 N N . GLN A 1 118 ? 24.990 -2.183 -5.998 1.00 79.38 118 GLN A N 1
ATOM 957 C CA . GLN A 1 118 ? 25.607 -1.079 -5.253 1.00 79.38 118 GLN A CA 1
ATOM 958 C C . GLN A 1 118 ? 25.226 -1.108 -3.766 1.00 79.38 118 GLN A C 1
ATOM 960 O O . GLN A 1 118 ? 26.037 -0.733 -2.926 1.00 79.38 118 GLN A O 1
ATOM 965 N N . SER A 1 119 ? 24.039 -1.620 -3.430 1.00 70.50 119 SER A N 1
ATOM 966 C CA . SER A 1 119 ? 23.546 -1.742 -2.052 1.00 70.50 119 SER A CA 1
ATOM 967 C C . SER A 1 119 ? 24.325 -2.748 -1.197 1.00 70.50 119 SER A C 1
ATOM 969 O O . SER A 1 119 ? 24.269 -2.688 0.027 1.00 70.50 119 SER A O 1
ATOM 971 N N . THR A 1 120 ? 25.091 -3.640 -1.833 1.00 75.12 120 THR A N 1
ATOM 972 C CA . THR A 1 120 ? 26.017 -4.574 -1.173 1.00 75.12 120 THR A CA 1
ATOM 973 C C . THR A 1 120 ? 27.432 -4.005 -1.004 1.00 75.12 120 THR A C 1
ATOM 975 O O . THR A 1 120 ? 28.338 -4.731 -0.607 1.00 75.12 120 THR A O 1
ATOM 978 N N . SER A 1 121 ? 27.652 -2.732 -1.351 1.00 72.44 121 SER A N 1
ATOM 979 C CA . SER A 1 121 ? 28.924 -2.030 -1.141 1.00 72.44 121 SER A CA 1
ATOM 980 C C . SER A 1 121 ? 29.228 -1.876 0.353 1.00 72.44 121 SER A C 1
ATOM 982 O O . SER A 1 121 ? 28.332 -1.605 1.147 1.00 72.44 121 SER A O 1
ATOM 984 N N . GLU A 1 122 ? 30.505 -1.974 0.734 1.00 76.56 122 GLU A N 1
ATOM 985 C CA . GLU A 1 122 ? 30.964 -1.710 2.110 1.00 76.56 122 GLU A CA 1
ATOM 986 C C . GLU A 1 122 ? 30.761 -0.237 2.523 1.00 76.56 122 GLU A C 1
ATOM 988 O O . GLU A 1 122 ? 30.646 0.083 3.708 1.00 76.56 122 GLU A O 1
ATOM 993 N N . ASP A 1 123 ? 30.672 0.665 1.540 1.00 83.25 123 ASP A N 1
ATOM 994 C CA . ASP A 1 123 ? 30.313 2.068 1.747 1.00 83.25 123 ASP A CA 1
ATOM 995 C C . ASP A 1 123 ? 28.824 2.205 2.105 1.00 83.25 123 ASP A C 1
ATOM 997 O O . ASP A 1 123 ? 27.944 2.125 1.242 1.00 83.25 123 ASP A O 1
ATOM 1001 N N . ARG A 1 124 ? 28.560 2.449 3.395 1.00 79.00 124 ARG A N 1
ATOM 1002 C CA . ARG A 1 124 ? 27.212 2.611 3.957 1.00 79.00 124 ARG A CA 1
ATOM 1003 C C . ARG A 1 124 ? 26.414 3.740 3.307 1.00 79.00 124 ARG A C 1
ATOM 1005 O O . ARG A 1 124 ? 25.209 3.578 3.138 1.00 79.00 124 ARG A O 1
ATOM 1012 N N . ASN A 1 125 ? 27.054 4.848 2.928 1.00 78.38 125 ASN A N 1
ATOM 1013 C CA . ASN A 1 125 ? 26.349 5.983 2.324 1.00 78.38 125 ASN A CA 1
ATOM 1014 C C . ASN A 1 125 ? 25.885 5.626 0.910 1.00 78.38 125 ASN A C 1
ATOM 1016 O O . ASN A 1 125 ? 24.725 5.837 0.569 1.00 78.38 125 ASN A O 1
ATOM 1020 N N . ARG A 1 126 ? 26.750 4.978 0.121 1.00 76.56 126 ARG A N 1
ATOM 1021 C CA . ARG A 1 126 ? 26.364 4.470 -1.207 1.00 76.56 126 ARG A CA 1
ATOM 1022 C C . ARG A 1 126 ? 25.295 3.390 -1.126 1.00 76.56 126 ARG A C 1
ATOM 1024 O O . ARG A 1 126 ? 24.405 3.352 -1.971 1.00 76.56 126 ARG A O 1
ATOM 1031 N N . ALA A 1 127 ? 25.374 2.513 -0.127 1.00 74.62 127 ALA A N 1
ATOM 1032 C CA . ALA A 1 127 ? 24.371 1.477 0.069 1.00 74.62 127 ALA A CA 1
ATOM 1033 C C . ALA A 1 127 ? 22.997 2.064 0.431 1.00 74.62 127 ALA A C 1
ATOM 1035 O O . ALA A 1 127 ? 21.979 1.581 -0.061 1.00 74.62 127 ALA A O 1
ATOM 1036 N N . TYR A 1 128 ? 22.981 3.120 1.248 1.00 78.50 128 TYR A N 1
ATOM 1037 C CA . TYR A 1 128 ? 21.780 3.871 1.600 1.00 78.50 128 TYR A CA 1
ATOM 1038 C C . TYR A 1 128 ? 21.167 4.581 0.387 1.00 78.50 128 TYR A C 1
ATOM 1040 O O . TYR A 1 128 ? 19.997 4.360 0.080 1.00 78.50 128 TYR A O 1
ATOM 1048 N N . GLU A 1 129 ? 21.963 5.357 -0.355 1.00 80.69 129 GLU A N 1
ATOM 1049 C CA . GLU A 1 129 ? 21.500 6.043 -1.568 1.00 80.69 129 GLU A CA 1
ATOM 1050 C C . GLU A 1 129 ? 20.931 5.049 -2.586 1.00 80.69 129 GLU A C 1
ATOM 1052 O O . GLU A 1 129 ? 19.859 5.276 -3.141 1.00 80.69 129 GLU A O 1
ATOM 1057 N N . ALA A 1 130 ? 21.597 3.908 -2.790 1.00 80.81 130 ALA A N 1
ATOM 1058 C CA . ALA A 1 130 ? 21.123 2.874 -3.703 1.00 80.81 130 ALA A CA 1
ATOM 1059 C C . ALA A 1 130 ? 19.745 2.312 -3.314 1.00 80.81 130 ALA A C 1
ATOM 1061 O O . ALA A 1 130 ? 18.960 2.004 -4.206 1.00 80.81 130 ALA A O 1
ATOM 1062 N N . ARG A 1 131 ? 19.425 2.193 -2.016 1.00 80.31 131 ARG A N 1
ATOM 1063 C CA . ARG A 1 131 ? 18.095 1.747 -1.559 1.00 80.31 131 ARG A CA 1
ATOM 1064 C C . ARG A 1 131 ? 17.018 2.777 -1.883 1.00 80.31 131 ARG A C 1
ATOM 1066 O O . ARG A 1 131 ? 16.039 2.415 -2.528 1.00 80.31 131 ARG A O 1
ATOM 1073 N N . GLN A 1 132 ? 17.270 4.051 -1.577 1.00 81.25 132 GLN A N 1
ATOM 1074 C CA . GLN A 1 132 ? 16.351 5.141 -1.926 1.00 81.25 132 GLN A CA 1
ATOM 1075 C C . GLN A 1 132 ? 16.080 5.201 -3.435 1.00 81.25 132 GLN A C 1
ATOM 1077 O O . GLN A 1 132 ? 14.947 5.396 -3.862 1.00 81.25 132 GLN A O 1
ATOM 1082 N N . ARG A 1 133 ? 17.104 4.967 -4.270 1.00 83.31 133 ARG A N 1
ATOM 1083 C CA . ARG A 1 133 ? 16.925 4.914 -5.731 1.00 83.31 133 ARG A CA 1
ATOM 1084 C C . ARG A 1 133 ? 16.045 3.761 -6.199 1.00 83.31 133 ARG A C 1
ATOM 1086 O O . ARG A 1 133 ? 15.422 3.892 -7.244 1.00 83.31 133 ARG A O 1
ATOM 1093 N N . ILE A 1 134 ? 16.017 2.632 -5.490 1.00 87.75 134 ILE A N 1
ATOM 1094 C CA . ILE A 1 134 ? 15.121 1.522 -5.839 1.00 87.75 134 ILE A CA 1
ATOM 1095 C C . ILE A 1 134 ? 13.683 1.879 -5.449 1.00 87.75 134 ILE A C 1
ATOM 1097 O O . ILE A 1 134 ? 12.775 1.664 -6.248 1.00 87.75 134 ILE A O 1
ATOM 1101 N N . GLU A 1 135 ? 13.484 2.471 -4.270 1.00 86.50 135 GLU A N 1
ATOM 1102 C CA . GLU A 1 135 ? 12.164 2.895 -3.777 1.00 86.50 135 GLU A CA 1
ATOM 1103 C C . GLU A 1 135 ? 11.497 3.913 -4.710 1.00 86.50 135 GLU A C 1
ATOM 1105 O O . GLU A 1 135 ? 10.290 3.834 -4.944 1.00 86.50 135 GLU A O 1
ATOM 1110 N N . ASP A 1 136 ? 12.282 4.794 -5.338 1.00 86.94 136 ASP A N 1
ATOM 1111 C CA . ASP A 1 136 ? 11.798 5.763 -6.330 1.00 86.94 136 ASP A CA 1
ATOM 1112 C C . ASP A 1 136 ? 11.021 5.114 -7.489 1.00 86.94 136 ASP A C 1
ATOM 1114 O O . ASP A 1 136 ? 10.123 5.738 -8.059 1.00 86.94 136 ASP A O 1
ATOM 1118 N N . TYR A 1 137 ? 11.313 3.851 -7.819 1.00 91.88 137 TYR A N 1
ATOM 1119 C CA . TYR A 1 137 ? 10.631 3.117 -8.886 1.00 91.88 137 TYR A CA 1
ATOM 1120 C C . TYR A 1 137 ? 9.299 2.486 -8.466 1.00 91.88 137 TYR A C 1
ATOM 1122 O O . TYR A 1 137 ? 8.561 2.043 -9.347 1.00 91.88 137 TYR A O 1
ATOM 1130 N N . ASN A 1 138 ? 8.942 2.454 -7.177 1.00 91.69 138 ASN A N 1
ATOM 1131 C CA . ASN A 1 138 ? 7.732 1.768 -6.705 1.00 91.69 138 ASN A CA 1
ATOM 1132 C C . ASN A 1 138 ? 6.460 2.251 -7.423 1.00 91.69 138 ASN A C 1
ATOM 1134 O O . ASN A 1 138 ? 5.659 1.432 -7.870 1.00 91.69 138 ASN A O 1
ATOM 1138 N N . HIS A 1 139 ? 6.283 3.562 -7.605 1.00 89.62 139 HIS A N 1
ATOM 1139 C CA . HIS A 1 139 ? 5.101 4.106 -8.286 1.00 89.62 139 HIS A CA 1
ATOM 1140 C C . HIS A 1 139 ? 5.054 3.754 -9.789 1.00 89.62 139 HIS A C 1
ATOM 1142 O O . HIS A 1 139 ? 3.979 3.471 -10.329 1.00 89.62 139 HIS A O 1
ATOM 1148 N N . VAL A 1 140 ? 6.212 3.705 -10.462 1.00 92.50 140 VAL A N 1
ATOM 1149 C CA . VAL A 1 140 ? 6.315 3.284 -11.870 1.00 92.50 140 VAL A CA 1
ATOM 1150 C C . VAL A 1 140 ? 6.017 1.799 -12.006 1.00 92.50 140 VAL A C 1
ATOM 1152 O O . VAL A 1 140 ? 5.248 1.424 -12.889 1.00 92.50 140 VAL A O 1
ATOM 1155 N N . ILE A 1 141 ? 6.572 0.963 -11.118 1.00 95.12 141 ILE A N 1
ATOM 1156 C CA . ILE A 1 141 ? 6.297 -0.478 -11.088 1.00 95.12 141 ILE A CA 1
ATOM 1157 C C . ILE A 1 141 ? 4.789 -0.693 -11.046 1.00 95.12 141 ILE A C 1
ATOM 1159 O O . ILE A 1 141 ? 4.251 -1.307 -11.962 1.00 95.12 141 ILE A O 1
ATOM 1163 N N . LEU A 1 142 ? 4.098 -0.128 -10.051 1.00 93.25 142 LEU A N 1
ATOM 1164 C CA . LEU A 1 142 ? 2.654 -0.321 -9.887 1.00 93.25 142 LEU A CA 1
ATOM 1165 C C . LEU A 1 142 ? 1.849 0.124 -11.108 1.00 93.25 142 LEU A C 1
ATOM 1167 O O . LEU A 1 142 ? 0.889 -0.546 -11.478 1.00 93.25 142 LEU A O 1
ATOM 1171 N N . SER A 1 143 ? 2.264 1.212 -11.755 1.00 92.50 143 SER A N 1
ATOM 1172 C CA . SER A 1 143 ? 1.595 1.743 -12.946 1.00 92.50 143 SER A CA 1
ATOM 1173 C C . SER A 1 143 ? 1.827 0.884 -14.197 1.00 92.50 143 SER A C 1
ATOM 1175 O O . SER A 1 143 ? 0.973 0.849 -15.081 1.00 92.50 143 SER A O 1
ATOM 1177 N N . LEU A 1 144 ? 2.956 0.172 -14.280 1.00 94.31 144 LEU A N 1
ATOM 1178 C CA . LEU A 1 144 ? 3.274 -0.726 -15.393 1.00 94.31 144 LEU A CA 1
ATOM 1179 C C . LEU A 1 144 ? 2.597 -2.096 -15.267 1.00 94.31 144 LEU A C 1
ATOM 1181 O O . LEU A 1 144 ? 2.281 -2.701 -16.288 1.00 94.31 144 LEU A O 1
ATOM 1185 N N . LEU A 1 145 ? 2.356 -2.604 -14.051 1.00 94.81 145 LEU A N 1
ATOM 1186 C CA . LEU A 1 145 ? 1.832 -3.967 -13.847 1.00 94.81 145 LEU A CA 1
ATOM 1187 C C . LEU A 1 145 ? 0.560 -4.288 -14.654 1.00 94.81 145 LEU A C 1
ATOM 1189 O O . LEU A 1 145 ? 0.528 -5.369 -15.244 1.00 94.81 145 LEU A O 1
ATOM 1193 N N . PRO A 1 146 ? -0.459 -3.406 -14.746 1.00 92.25 146 PRO A N 1
ATOM 1194 C CA . PRO A 1 146 ? -1.668 -3.691 -15.522 1.00 92.25 146 PRO A CA 1
ATOM 1195 C C . PRO A 1 146 ? -1.439 -3.740 -17.041 1.00 92.25 146 PRO A C 1
ATOM 1197 O O . PRO A 1 146 ? -2.269 -4.288 -17.762 1.00 92.25 146 PRO A O 1
ATOM 1200 N N . LYS A 1 147 ? -0.331 -3.170 -17.534 1.00 92.56 147 LYS A N 1
ATOM 1201 C CA . LYS A 1 147 ? 0.025 -3.107 -18.963 1.00 92.56 147 LYS A CA 1
ATOM 1202 C C . LYS A 1 147 ? 0.867 -4.286 -19.438 1.00 92.56 147 LYS A C 1
ATOM 1204 O O . LYS A 1 147 ? 1.052 -4.464 -20.636 1.00 92.56 147 LYS A O 1
ATOM 1209 N N . LEU A 1 148 ? 1.423 -5.063 -18.513 1.00 94.75 148 LEU A N 1
ATOM 1210 C CA . LEU A 1 148 ? 2.399 -6.094 -18.835 1.00 94.75 148 LEU A CA 1
ATOM 1211 C C . LEU A 1 148 ? 1.753 -7.478 -18.951 1.00 94.75 148 LEU A C 1
ATOM 1213 O O . LEU A 1 148 ? 0.840 -7.812 -18.189 1.00 94.75 148 LEU A O 1
ATOM 1217 N N . PRO A 1 149 ? 2.294 -8.357 -19.816 1.00 94.62 149 PRO A N 1
ATOM 1218 C CA . PRO A 1 149 ? 1.957 -9.772 -19.783 1.00 94.62 149 PRO A CA 1
ATOM 1219 C C . PRO A 1 149 ? 2.199 -10.368 -18.382 1.00 94.62 149 PRO A C 1
ATOM 1221 O O . PRO A 1 149 ? 3.204 -10.026 -17.750 1.00 94.62 149 PRO A O 1
ATOM 1224 N N . PRO A 1 150 ? 1.369 -11.319 -17.900 1.00 94.06 150 PRO A N 1
ATOM 1225 C CA . PRO A 1 150 ? 1.420 -11.800 -16.515 1.00 94.06 150 PRO A CA 1
ATOM 1226 C C . PRO A 1 150 ? 2.809 -12.233 -16.025 1.00 94.06 150 PRO A C 1
ATOM 1228 O O . PRO A 1 150 ? 3.201 -11.900 -14.909 1.00 94.06 150 PRO A O 1
ATOM 1231 N N . THR A 1 151 ? 3.582 -12.930 -16.864 1.00 94.56 151 THR A N 1
ATOM 1232 C CA . THR A 1 151 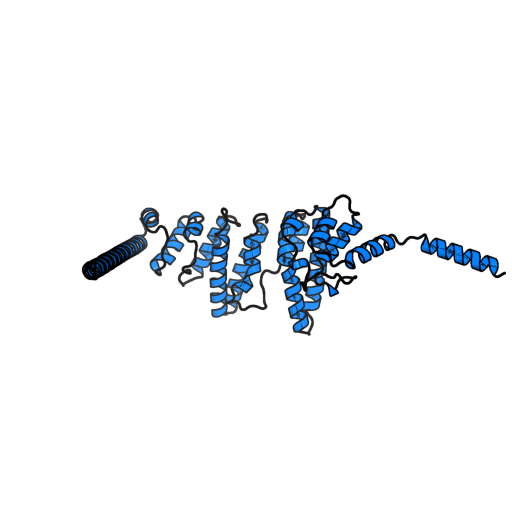? 4.944 -13.375 -16.530 1.00 94.56 151 THR A CA 1
ATOM 1233 C C . THR A 1 151 ? 5.919 -12.209 -16.363 1.00 94.56 151 THR A C 1
ATOM 1235 O O . THR A 1 151 ? 6.773 -12.245 -15.478 1.00 94.56 151 THR A O 1
ATOM 1238 N N . GLN A 1 152 ? 5.803 -11.170 -17.195 1.00 95.38 152 GLN A N 1
ATOM 1239 C CA . GLN A 1 152 ? 6.640 -9.975 -17.086 1.00 95.38 152 GLN A CA 1
ATOM 1240 C C . GLN A 1 152 ? 6.220 -9.124 -15.883 1.00 95.38 152 GLN A C 1
ATOM 1242 O O . GLN A 1 152 ? 7.084 -8.664 -15.139 1.00 95.38 152 GLN A O 1
ATOM 1247 N N . ALA A 1 153 ? 4.913 -8.992 -15.641 1.00 95.38 153 ALA A N 1
ATOM 1248 C CA . ALA A 1 153 ? 4.369 -8.293 -14.482 1.00 95.38 153 ALA A CA 1
ATOM 1249 C C . ALA A 1 153 ? 4.840 -8.931 -13.163 1.00 95.38 153 ALA A C 1
ATOM 1251 O O . ALA A 1 153 ? 5.324 -8.238 -12.274 1.00 95.38 153 ALA A O 1
ATOM 1252 N N . ASP A 1 154 ? 4.785 -10.263 -13.045 1.00 95.25 154 ASP A N 1
ATOM 1253 C CA . ASP A 1 154 ? 5.259 -10.969 -11.846 1.00 95.25 154 ASP A CA 1
ATOM 1254 C C . ASP A 1 154 ? 6.769 -10.825 -11.631 1.00 95.25 154 ASP A C 1
ATOM 1256 O O . ASP A 1 154 ? 7.221 -10.730 -10.487 1.00 95.25 154 ASP A O 1
ATOM 1260 N N . LYS A 1 155 ? 7.544 -10.771 -12.720 1.00 95.56 155 LYS A N 1
ATOM 1261 C CA . LYS A 1 155 ? 8.980 -10.495 -12.661 1.00 95.56 155 LYS A CA 1
ATOM 1262 C C . LYS A 1 155 ? 9.248 -9.068 -12.184 1.00 95.56 155 LYS A C 1
ATOM 1264 O O . LYS A 1 155 ? 10.030 -8.899 -11.255 1.00 95.56 155 LYS A O 1
ATOM 1269 N N . LEU A 1 156 ? 8.583 -8.066 -12.759 1.00 95.81 156 LEU A N 1
ATOM 1270 C CA . LEU A 1 156 ? 8.745 -6.669 -12.350 1.00 95.81 156 LEU A CA 1
ATOM 1271 C C . LEU A 1 156 ? 8.292 -6.452 -10.900 1.00 95.81 156 LEU A C 1
ATOM 1273 O O . LEU A 1 156 ? 8.955 -5.752 -10.146 1.00 95.81 156 LEU A O 1
ATOM 1277 N N . PHE A 1 157 ? 7.214 -7.105 -10.464 1.00 95.62 157 PHE A N 1
ATOM 1278 C CA . PHE A 1 157 ? 6.751 -7.005 -9.079 1.00 95.62 157 PHE A CA 1
ATOM 1279 C C . PHE A 1 157 ? 7.772 -7.540 -8.064 1.00 95.62 157 PHE A C 1
ATOM 1281 O O . PHE A 1 157 ? 7.793 -7.083 -6.928 1.00 95.62 157 PHE A O 1
ATOM 1288 N N . SER A 1 158 ? 8.655 -8.472 -8.444 1.00 92.94 158 SER A N 1
ATOM 1289 C CA . SER A 1 158 ? 9.759 -8.904 -7.565 1.00 92.94 158 SER A CA 1
ATOM 1290 C C . SER A 1 158 ? 10.800 -7.805 -7.299 1.00 92.94 158 SER A C 1
ATOM 1292 O O . SER A 1 158 ? 11.635 -7.931 -6.399 1.00 92.94 158 SER A O 1
ATOM 1294 N N . ASP A 1 159 ? 10.745 -6.717 -8.069 1.00 93.06 159 ASP A N 1
ATOM 1295 C CA . ASP A 1 159 ? 11.555 -5.523 -7.874 1.00 93.06 159 ASP A CA 1
ATOM 1296 C C . ASP A 1 159 ? 10.898 -4.484 -6.950 1.00 93.06 159 ASP A C 1
ATOM 1298 O O . ASP A 1 159 ? 11.579 -3.561 -6.508 1.00 93.06 159 ASP A O 1
ATOM 1302 N N . TYR A 1 160 ? 9.619 -4.665 -6.606 1.00 93.69 160 TYR A N 1
ATOM 1303 C CA . TYR A 1 160 ? 8.870 -3.779 -5.718 1.00 93.69 160 TYR A CA 1
ATOM 1304 C C . TYR A 1 160 ? 9.367 -3.869 -4.269 1.00 93.69 160 TYR A C 1
ATOM 1306 O O . TYR A 1 160 ? 9.500 -4.965 -3.715 1.00 93.69 160 TYR A O 1
ATOM 1314 N N . ILE A 1 161 ? 9.606 -2.719 -3.636 1.00 90.81 161 ILE A N 1
ATOM 1315 C CA . ILE A 1 161 ? 10.002 -2.640 -2.226 1.00 90.81 161 ILE A CA 1
ATOM 1316 C C . ILE A 1 161 ? 8.760 -2.443 -1.359 1.00 90.81 161 ILE A C 1
ATOM 1318 O O . ILE A 1 161 ? 8.060 -1.448 -1.507 1.00 90.81 161 ILE A O 1
ATOM 1322 N N . MET A 1 162 ? 8.523 -3.371 -0.429 1.00 89.69 162 MET A N 1
ATOM 1323 C CA . MET A 1 162 ? 7.380 -3.329 0.495 1.00 89.69 162 MET A CA 1
ATOM 1324 C C . MET A 1 162 ? 7.593 -2.405 1.696 1.00 89.69 162 MET A C 1
ATOM 1326 O O . MET A 1 162 ? 6.615 -1.954 2.278 1.00 89.69 162 MET A O 1
ATOM 1330 N N . ILE A 1 163 ? 8.841 -2.131 2.078 1.00 87.38 163 ILE A N 1
ATOM 1331 C CA . ILE A 1 163 ? 9.153 -1.330 3.263 1.00 87.38 163 ILE A CA 1
ATOM 1332 C C . ILE A 1 163 ? 10.374 -0.452 3.087 1.00 87.38 163 ILE A C 1
ATOM 1334 O O . ILE A 1 163 ? 11.364 -0.865 2.485 1.00 87.38 163 ILE A O 1
ATOM 1338 N N . ASP A 1 164 ? 10.318 0.712 3.723 1.00 81.62 164 ASP A N 1
ATOM 1339 C CA . ASP A 1 164 ? 11.482 1.563 3.926 1.00 81.62 164 ASP A CA 1
ATOM 1340 C C . ASP A 1 164 ? 12.237 1.116 5.191 1.00 81.62 164 ASP A C 1
ATOM 1342 O O . ASP A 1 164 ? 11.907 1.458 6.330 1.00 81.62 164 ASP A O 1
ATOM 1346 N N . GLU A 1 165 ? 13.286 0.320 4.995 1.00 79.19 165 GLU A N 1
ATOM 1347 C CA . GLU A 1 165 ? 14.137 -0.192 6.080 1.00 79.19 165 GLU A CA 1
ATOM 1348 C C . GLU A 1 165 ? 14.969 0.891 6.784 1.00 79.19 165 GLU A C 1
ATOM 1350 O O . GLU A 1 165 ? 15.687 0.598 7.744 1.00 79.19 165 GLU A O 1
ATOM 1355 N N . THR A 1 166 ? 14.921 2.139 6.314 1.00 74.69 166 THR A N 1
ATOM 1356 C CA . THR A 1 166 ? 15.609 3.266 6.952 1.00 74.69 166 THR A CA 1
ATOM 1357 C C . THR A 1 166 ? 14.812 3.853 8.115 1.00 74.69 166 THR A C 1
ATOM 1359 O O . THR A 1 166 ? 15.376 4.552 8.962 1.00 74.69 166 THR A O 1
ATOM 1362 N N . LEU A 1 167 ? 13.521 3.528 8.193 1.00 78.06 167 LEU A N 1
ATOM 1363 C CA . LEU A 1 167 ? 12.602 3.997 9.217 1.00 78.06 167 LEU A CA 1
ATOM 1364 C C . LEU A 1 167 ? 12.397 2.943 10.317 1.00 78.06 167 LEU A C 1
ATOM 1366 O O . LEU A 1 167 ? 12.567 1.736 10.115 1.00 78.06 167 LEU A O 1
ATOM 1370 N N . SER A 1 168 ? 12.043 3.408 11.518 1.00 77.06 168 SER A N 1
ATOM 1371 C CA . SER A 1 168 ? 11.708 2.520 12.635 1.00 77.06 168 SER A CA 1
ATOM 1372 C C . SER A 1 168 ? 10.380 1.802 12.387 1.00 77.06 168 SER A C 1
ATOM 1374 O O . SER A 1 168 ? 9.497 2.338 11.722 1.00 77.06 168 SER A O 1
ATOM 1376 N N . ASP A 1 169 ? 10.200 0.622 12.988 1.00 77.38 169 ASP A N 1
ATOM 1377 C CA . ASP A 1 169 ? 8.937 -0.134 12.901 1.00 77.38 169 ASP A CA 1
ATOM 1378 C C . ASP A 1 169 ? 7.751 0.596 13.573 1.00 77.38 169 ASP A C 1
ATOM 1380 O O . ASP A 1 169 ? 6.599 0.255 13.324 1.00 77.38 169 ASP A O 1
ATOM 1384 N N . GLU A 1 170 ? 8.026 1.631 14.379 1.00 74.50 170 GLU A N 1
ATOM 1385 C CA . GLU A 1 170 ? 7.032 2.548 14.959 1.00 74.50 170 GLU A CA 1
ATOM 1386 C C . GLU A 1 170 ? 6.574 3.647 13.977 1.00 74.50 170 GLU A C 1
ATOM 1388 O O . GLU A 1 170 ? 5.561 4.308 14.214 1.00 74.50 170 GLU A O 1
ATOM 1393 N N . SER A 1 171 ? 7.324 3.886 12.896 1.00 82.75 171 SER A N 1
ATOM 1394 C CA . SER A 1 171 ? 7.005 4.909 11.902 1.00 82.75 171 SER A CA 1
ATOM 1395 C C . SER A 1 171 ? 6.039 4.357 10.863 1.00 82.75 171 SER A C 1
ATOM 1397 O O . SER A 1 171 ? 6.407 3.496 10.070 1.00 82.75 171 SER A O 1
ATOM 1399 N N . PHE A 1 172 ? 4.829 4.914 10.794 1.00 83.12 172 PHE A N 1
ATOM 1400 C CA . PHE A 1 172 ? 3.861 4.551 9.751 1.00 83.12 172 PHE A CA 1
ATOM 1401 C C . PHE A 1 172 ? 4.430 4.733 8.334 1.00 83.12 172 PHE A C 1
ATOM 1403 O O . PHE A 1 172 ? 4.172 3.909 7.463 1.00 83.12 172 PHE A O 1
ATOM 1410 N N . HIS A 1 173 ? 5.282 5.748 8.132 1.00 85.06 173 HIS A N 1
ATOM 1411 C CA . HIS A 1 173 ? 5.947 6.014 6.853 1.00 85.06 173 HIS A CA 1
ATOM 1412 C C . HIS A 1 173 ? 6.769 4.819 6.341 1.00 85.06 173 HIS A C 1
ATOM 1414 O O . HIS A 1 173 ? 6.917 4.653 5.135 1.00 85.06 173 HIS A O 1
ATOM 1420 N N . LYS A 1 174 ? 7.232 3.927 7.234 1.00 87.31 174 LYS A N 1
ATOM 1421 C CA . LYS A 1 174 ? 7.908 2.678 6.850 1.00 87.31 174 LYS A CA 1
ATOM 1422 C C . LYS A 1 174 ? 7.059 1.810 5.917 1.00 87.31 174 LYS A C 1
ATOM 1424 O O . LYS A 1 174 ? 7.606 1.109 5.068 1.00 87.31 174 LYS A O 1
ATOM 1429 N N . TYR A 1 175 ? 5.739 1.860 6.087 1.00 88.69 175 TYR A N 1
ATOM 1430 C CA . TYR A 1 175 ? 4.765 1.016 5.398 1.00 88.69 175 TYR A CA 1
ATOM 1431 C C . TYR A 1 175 ? 3.990 1.766 4.304 1.00 88.69 175 TYR A C 1
ATOM 1433 O O . TYR A 1 175 ? 3.060 1.202 3.730 1.00 88.69 175 TYR A O 1
ATOM 1441 N N . GLU A 1 176 ? 4.387 2.999 3.959 1.00 88.12 176 GLU A N 1
ATOM 1442 C CA . GLU A 1 176 ? 3.824 3.741 2.819 1.00 88.12 176 GLU A CA 1
ATOM 1443 C C . GLU A 1 176 ? 3.834 2.949 1.503 1.00 88.12 176 GLU A C 1
ATOM 1445 O O . GLU A 1 176 ? 2.856 3.050 0.761 1.00 88.12 176 GLU A O 1
ATOM 1450 N N . PRO A 1 177 ? 4.852 2.120 1.180 1.00 90.19 177 PRO A N 1
ATOM 1451 C CA . PRO A 1 177 ? 4.771 1.281 -0.010 1.00 90.19 177 PRO A CA 1
ATOM 1452 C C . PRO A 1 177 ? 3.614 0.272 0.059 1.00 90.19 177 PRO A C 1
ATOM 1454 O O . PRO A 1 177 ? 2.860 0.130 -0.900 1.00 90.19 177 PRO A O 1
ATOM 1457 N N . VAL A 1 178 ? 3.395 -0.382 1.203 1.00 91.69 178 VAL A N 1
ATOM 1458 C CA . VAL A 1 178 ? 2.243 -1.286 1.381 1.00 91.69 178 VAL A CA 1
ATOM 1459 C C . VAL A 1 178 ? 0.930 -0.520 1.204 1.00 91.69 178 VAL A C 1
ATOM 1461 O O . VAL A 1 178 ? 0.047 -0.986 0.482 1.00 91.69 178 VAL A O 1
ATOM 1464 N N . GLU A 1 179 ? 0.812 0.670 1.800 1.00 87.88 179 GLU A N 1
ATOM 1465 C CA . GLU A 1 179 ? -0.360 1.534 1.621 1.00 87.88 179 GLU A CA 1
ATOM 1466 C C . GLU A 1 179 ? -0.578 1.867 0.137 1.00 87.88 179 GLU A C 1
ATOM 1468 O O . GLU A 1 179 ? -1.679 1.685 -0.390 1.00 87.88 179 GLU A O 1
ATOM 1473 N N . LEU A 1 180 ? 0.473 2.310 -0.557 1.00 87.25 180 LEU A N 1
ATOM 1474 C CA . LEU A 1 180 ? 0.421 2.652 -1.974 1.00 87.25 180 LEU A CA 1
ATOM 1475 C C . LEU A 1 180 ? -0.068 1.459 -2.801 1.00 87.25 180 LEU A C 1
ATOM 1477 O O . LEU A 1 180 ? -0.987 1.609 -3.603 1.00 87.25 180 LEU A O 1
ATOM 1481 N N . LEU A 1 181 ? 0.500 0.273 -2.577 1.00 90.06 181 LEU A N 1
ATOM 1482 C CA . LEU A 1 181 ? 0.125 -0.962 -3.263 1.00 90.06 181 LEU A CA 1
ATOM 1483 C C . LEU A 1 181 ? -1.359 -1.309 -3.074 1.00 90.06 181 LEU A C 1
ATOM 1485 O O . LEU A 1 181 ? -2.013 -1.750 -4.023 1.00 90.06 181 LEU A O 1
ATOM 1489 N N . LEU A 1 182 ? -1.902 -1.104 -1.874 1.00 87.31 182 LEU A N 1
ATOM 1490 C CA . LEU A 1 182 ? -3.307 -1.382 -1.589 1.00 87.31 182 LEU A CA 1
ATOM 1491 C C . LEU A 1 182 ? -4.259 -0.334 -2.174 1.00 87.31 182 LEU A C 1
ATOM 1493 O O . LEU A 1 182 ? -5.389 -0.680 -2.494 1.00 87.31 182 LEU A O 1
ATOM 1497 N N . ARG A 1 183 ? -3.824 0.915 -2.361 1.00 81.81 183 ARG A N 1
ATOM 1498 C CA . ARG A 1 183 ? -4.684 2.011 -2.846 1.00 81.81 183 ARG A CA 1
ATOM 1499 C C . ARG A 1 183 ? -4.794 2.121 -4.367 1.00 81.81 183 ARG A C 1
ATOM 1501 O O . ARG A 1 183 ? -5.680 2.821 -4.854 1.00 81.81 183 ARG A O 1
ATOM 1508 N N . VAL A 1 184 ? -3.926 1.461 -5.138 1.00 83.44 184 VAL A N 1
ATOM 1509 C CA . VAL A 1 184 ? -4.025 1.481 -6.609 1.00 83.44 184 VAL A CA 1
ATOM 1510 C C . VAL A 1 184 ? -5.289 0.742 -7.051 1.00 83.44 184 VAL A C 1
ATOM 1512 O O . VAL A 1 184 ? -5.406 -0.458 -6.813 1.00 83.44 184 VAL A O 1
ATOM 1515 N N . VAL A 1 185 ? -6.206 1.445 -7.723 1.00 73.12 185 VAL A N 1
ATOM 1516 C CA . VAL A 1 185 ? -7.533 0.939 -8.129 1.00 73.12 185 VAL A CA 1
ATOM 1517 C C . VAL A 1 185 ? -7.412 -0.195 -9.157 1.00 73.12 185 VAL A C 1
ATOM 1519 O O . VAL A 1 185 ? -7.898 -1.302 -8.917 1.00 73.12 185 VAL A O 1
ATOM 1522 N N . ASP A 1 186 ? -6.644 0.012 -10.229 1.00 78.19 186 ASP A N 1
ATOM 1523 C CA . ASP A 1 186 ? -6.587 -0.895 -11.392 1.00 78.19 186 ASP A CA 1
ATOM 1524 C C . ASP A 1 186 ? -5.551 -2.026 -11.283 1.00 78.19 186 ASP A C 1
ATOM 1526 O O . ASP A 1 186 ? -5.099 -2.596 -12.280 1.00 78.19 186 ASP A O 1
ATOM 1530 N N . LEU A 1 187 ? -5.144 -2.371 -10.062 1.00 85.62 187 LEU A N 1
ATOM 1531 C CA . LEU A 1 187 ? -4.166 -3.426 -9.842 1.00 85.62 187 LEU A CA 1
ATOM 1532 C C . LEU A 1 187 ? -4.843 -4.796 -9.660 1.00 85.62 187 LEU A C 1
ATOM 1534 O O . LEU A 1 187 ? -5.807 -4.908 -8.908 1.00 85.62 187 LEU A O 1
ATOM 1538 N N . PRO A 1 188 ? -4.341 -5.888 -10.266 1.00 85.94 188 PRO A N 1
ATOM 1539 C CA . PRO A 1 188 ? -4.841 -7.223 -9.961 1.00 85.94 188 PRO A CA 1
ATOM 1540 C C . PRO A 1 188 ? -4.700 -7.569 -8.470 1.00 85.94 188 PRO A C 1
ATOM 1542 O O . PRO A 1 188 ? -3.606 -7.475 -7.905 1.00 85.94 188 PRO A O 1
ATOM 1545 N N . SER A 1 189 ? -5.774 -8.073 -7.851 1.00 86.75 189 SER A N 1
ATOM 1546 C CA . SER A 1 189 ? -5.820 -8.369 -6.408 1.00 86.75 189 SER A CA 1
ATOM 1547 C C . SER A 1 189 ? -4.701 -9.293 -5.922 1.00 86.75 189 SER A C 1
ATOM 1549 O O . SER A 1 189 ? -4.295 -9.187 -4.771 1.00 86.75 189 SER A O 1
ATOM 1551 N N . LYS A 1 190 ? -4.135 -10.152 -6.786 1.00 90.50 190 LYS A N 1
ATOM 1552 C CA . LYS A 1 190 ? -2.994 -11.015 -6.428 1.00 90.50 190 LYS A CA 1
ATOM 1553 C C . LYS A 1 190 ? -1.791 -10.241 -5.874 1.00 90.50 190 LYS A C 1
ATOM 1555 O O . LYS A 1 190 ? -1.083 -10.774 -5.027 1.00 90.50 190 LYS A O 1
ATOM 1560 N N . TYR A 1 191 ? -1.551 -9.008 -6.326 1.00 91.75 191 TYR A N 1
ATOM 1561 C CA . TYR A 1 191 ? -0.437 -8.189 -5.840 1.00 91.75 191 TYR A CA 1
ATOM 1562 C C . TYR A 1 191 ? -0.750 -7.573 -4.476 1.00 91.75 191 TYR A C 1
ATOM 1564 O O . TYR A 1 191 ? 0.094 -7.594 -3.586 1.00 91.75 191 TYR A O 1
ATOM 1572 N N . ARG A 1 192 ? -1.995 -7.136 -4.271 1.00 90.38 192 ARG A N 1
ATOM 1573 C CA . ARG A 1 192 ? -2.486 -6.637 -2.978 1.00 90.38 192 ARG A CA 1
ATOM 1574 C C . ARG A 1 192 ? -2.499 -7.736 -1.909 1.00 90.3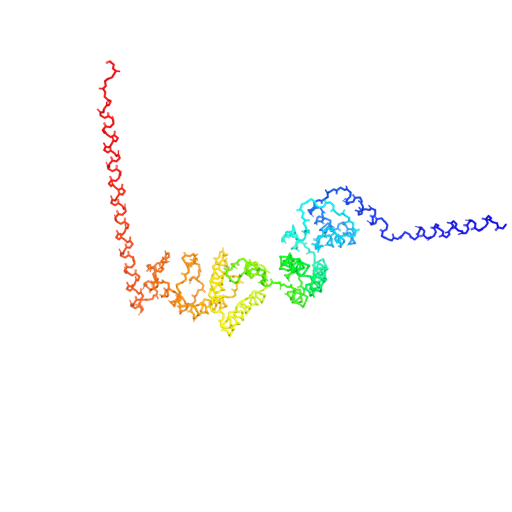8 192 ARG A C 1
ATOM 1576 O O . ARG A 1 192 ? -2.047 -7.515 -0.793 1.00 90.38 192 ARG A O 1
ATOM 1583 N N . LEU A 1 193 ? -2.869 -8.962 -2.286 1.00 90.31 193 LEU A N 1
ATOM 1584 C CA . LEU A 1 193 ? -2.771 -10.141 -1.415 1.00 90.31 193 LEU A CA 1
ATOM 1585 C C . LEU A 1 193 ? -1.321 -10.483 -1.029 1.00 90.31 193 LEU A C 1
ATOM 1587 O O . LEU A 1 193 ? -1.085 -10.990 0.062 1.00 90.31 193 LEU A O 1
ATOM 1591 N N . ARG A 1 194 ? -0.324 -10.186 -1.878 1.00 91.38 194 ARG A N 1
ATOM 1592 C CA . ARG A 1 194 ? 1.091 -10.334 -1.486 1.00 91.38 194 ARG A CA 1
ATOM 1593 C C . ARG A 1 194 ? 1.497 -9.335 -0.406 1.00 91.38 194 ARG A C 1
ATOM 1595 O O . ARG A 1 194 ? 2.298 -9.701 0.445 1.00 91.38 194 ARG A O 1
ATOM 1602 N N . ALA A 1 195 ? 0.949 -8.121 -0.434 1.00 90.06 195 ALA A N 1
ATOM 1603 C CA . ALA A 1 195 ? 1.161 -7.116 0.606 1.00 90.06 195 ALA A CA 1
ATOM 1604 C C . ALA A 1 195 ? 0.642 -7.627 1.957 1.00 90.06 195 ALA A C 1
ATOM 1606 O O . ALA A 1 195 ? 1.373 -7.643 2.939 1.00 90.06 195 ALA A O 1
ATOM 1607 N N . ILE A 1 196 ? -0.584 -8.149 1.966 1.00 89.62 196 ILE A N 1
ATOM 1608 C CA . ILE A 1 196 ? -1.221 -8.754 3.143 1.00 89.62 196 ILE A CA 1
ATOM 1609 C C . ILE A 1 196 ? -0.399 -9.923 3.698 1.00 89.62 196 ILE A C 1
ATOM 1611 O O . ILE A 1 196 ? -0.033 -9.931 4.871 1.00 89.62 196 ILE A O 1
ATOM 1615 N N . ASN A 1 197 ? -0.024 -10.875 2.839 1.00 90.94 197 ASN A N 1
ATOM 1616 C CA . ASN A 1 197 ? 0.793 -12.017 3.257 1.00 90.94 197 ASN A CA 1
ATOM 1617 C C . ASN A 1 197 ? 2.153 -11.575 3.821 1.00 90.94 197 ASN A C 1
ATOM 1619 O O . ASN A 1 197 ? 2.681 -12.201 4.744 1.00 90.94 197 ASN A O 1
ATOM 1623 N N . TRP A 1 198 ? 2.729 -10.503 3.268 1.00 91.69 198 TRP A N 1
ATOM 1624 C CA . TRP A 1 198 ? 3.959 -9.911 3.777 1.00 91.69 198 TRP A CA 1
ATOM 1625 C C . TRP A 1 198 ? 3.751 -9.299 5.170 1.00 91.69 198 TRP A C 1
ATOM 1627 O O . TRP A 1 198 ? 4.560 -9.566 6.056 1.00 91.69 198 TRP A O 1
ATOM 1637 N N . MET A 1 199 ? 2.649 -8.571 5.397 1.00 89.88 199 MET A N 1
ATOM 1638 C CA . MET A 1 199 ? 2.302 -8.020 6.715 1.00 89.88 199 MET A CA 1
ATOM 1639 C C . MET A 1 199 ? 2.182 -9.128 7.772 1.00 89.88 199 MET A C 1
ATOM 1641 O O . MET A 1 199 ? 2.775 -9.021 8.845 1.00 89.88 199 MET A O 1
ATOM 1645 N N . HIS A 1 200 ? 1.494 -10.230 7.459 1.00 90.06 200 HIS A N 1
ATOM 1646 C CA . HIS A 1 200 ? 1.389 -11.386 8.367 1.00 90.06 200 HIS A CA 1
ATOM 1647 C C . HIS A 1 200 ? 2.748 -12.000 8.680 1.00 90.06 200 HIS A C 1
ATOM 1649 O O . HIS A 1 200 ? 3.068 -12.245 9.842 1.00 90.06 200 HIS A O 1
ATOM 1655 N N . SER A 1 201 ? 3.554 -12.228 7.642 1.00 91.00 201 SER A N 1
ATOM 1656 C CA . SER A 1 201 ? 4.891 -12.809 7.798 1.00 91.00 201 SER A CA 1
ATOM 1657 C C . SER A 1 201 ? 5.766 -11.918 8.679 1.00 91.00 201 SER A C 1
ATOM 1659 O O . SER A 1 201 ? 6.424 -12.411 9.588 1.00 91.00 201 SER A O 1
ATOM 1661 N N . ARG A 1 202 ? 5.709 -10.594 8.482 1.00 90.50 202 ARG A N 1
ATOM 1662 C CA . ARG A 1 202 ? 6.469 -9.630 9.281 1.00 90.50 202 ARG A CA 1
ATOM 1663 C C . ARG A 1 202 ? 6.046 -9.626 10.749 1.00 90.50 202 ARG A C 1
ATOM 1665 O O . ARG A 1 202 ? 6.909 -9.574 11.624 1.00 90.50 202 ARG A O 1
ATOM 1672 N N . ALA A 1 203 ? 4.747 -9.671 11.025 1.00 89.50 203 ALA A N 1
ATOM 1673 C CA . ALA A 1 203 ? 4.238 -9.749 12.390 1.00 89.50 203 ALA A CA 1
ATOM 1674 C C . ALA A 1 203 ? 4.711 -11.029 13.096 1.00 89.50 203 ALA A C 1
ATOM 1676 O O . ALA A 1 203 ? 5.152 -10.987 14.245 1.00 89.50 203 ALA A O 1
ATOM 1677 N N . GLU A 1 204 ? 4.664 -12.160 12.390 1.00 91.44 204 GLU A N 1
ATOM 1678 C CA . GLU A 1 204 ? 5.136 -13.444 12.905 1.00 91.44 204 GLU A CA 1
ATOM 1679 C C . GLU A 1 204 ? 6.652 -13.439 13.148 1.00 91.44 204 GLU A C 1
ATOM 1681 O O . GLU A 1 204 ? 7.088 -13.886 14.208 1.00 91.44 204 GLU A O 1
ATOM 1686 N N . ASP A 1 205 ? 7.445 -12.863 12.239 1.00 91.88 205 ASP A N 1
ATOM 1687 C CA . ASP A 1 205 ? 8.892 -12.697 12.417 1.00 91.88 205 ASP A CA 1
ATOM 1688 C C . ASP A 1 205 ? 9.201 -11.885 13.685 1.00 91.88 205 ASP A C 1
ATOM 1690 O O . ASP A 1 205 ? 9.974 -12.325 14.536 1.00 91.88 205 ASP A O 1
ATOM 1694 N N . LEU A 1 206 ? 8.548 -10.730 13.869 1.00 89.56 206 LEU A N 1
ATOM 1695 C CA . LEU A 1 206 ? 8.725 -9.890 15.061 1.00 89.56 206 LEU A CA 1
ATOM 1696 C C . LEU A 1 206 ? 8.339 -10.629 16.352 1.00 89.56 206 LEU A C 1
ATOM 1698 O O . LEU A 1 206 ? 9.019 -10.489 17.375 1.00 89.56 206 LEU A O 1
ATOM 1702 N N . ARG A 1 207 ? 7.282 -11.447 16.299 1.00 88.56 207 ARG A N 1
ATOM 1703 C CA . ARG A 1 207 ? 6.824 -12.277 17.419 1.00 88.56 207 ARG A CA 1
ATOM 1704 C C . ARG A 1 207 ? 7.832 -13.371 17.770 1.00 88.56 207 ARG A C 1
ATOM 1706 O O . ARG A 1 207 ? 8.182 -13.513 18.941 1.00 88.56 207 ARG A O 1
ATOM 1713 N N . ILE A 1 208 ? 8.318 -14.127 16.782 1.00 92.25 208 ILE A N 1
ATOM 1714 C CA . ILE A 1 208 ? 9.320 -15.192 16.970 1.00 92.25 208 ILE A CA 1
ATOM 1715 C C . ILE A 1 208 ? 10.639 -14.609 17.491 1.00 92.25 208 ILE A C 1
ATOM 1717 O O . ILE A 1 208 ? 11.279 -15.203 18.360 1.00 92.25 208 ILE A O 1
ATOM 1721 N N . GLU A 1 209 ? 11.032 -13.434 16.999 1.00 91.25 209 GLU A N 1
ATOM 1722 C CA . GLU A 1 209 ? 12.232 -12.718 17.440 1.00 91.25 209 GLU A CA 1
ATOM 1723 C C . GLU A 1 209 ? 12.103 -12.113 18.852 1.00 91.25 209 GLU A C 1
ATOM 1725 O O . GLU A 1 209 ? 13.092 -11.614 19.394 1.00 91.25 209 GLU A O 1
ATOM 1730 N N . GLY A 1 210 ? 10.916 -12.149 19.470 1.00 88.81 210 GLY A N 1
ATOM 1731 C CA . GLY A 1 210 ? 10.669 -11.594 20.805 1.00 88.81 210 GLY A CA 1
ATOM 1732 C C . GLY A 1 210 ? 10.718 -10.063 20.858 1.00 88.81 210 GLY A C 1
ATOM 1733 O O . GLY A 1 210 ? 10.954 -9.486 21.923 1.00 88.81 210 GLY A O 1
ATOM 1734 N N . LYS A 1 211 ? 10.511 -9.393 19.719 1.00 89.12 211 LYS A N 1
ATOM 1735 C CA . LYS A 1 211 ? 10.547 -7.931 19.576 1.00 89.12 211 LYS A CA 1
ATOM 1736 C C . LYS A 1 211 ? 9.183 -7.313 19.866 1.00 89.12 211 LYS A C 1
ATOM 1738 O O . LYS A 1 211 ? 8.534 -6.747 18.993 1.00 89.12 211 LYS A O 1
ATOM 1743 N N . GLU A 1 212 ? 8.731 -7.447 21.111 1.00 86.94 212 GLU A N 1
ATOM 1744 C CA . GLU A 1 212 ? 7.371 -7.052 21.505 1.00 86.94 212 GLU A CA 1
ATOM 1745 C C . GLU A 1 212 ? 7.083 -5.568 21.230 1.00 86.94 212 GLU A C 1
ATOM 1747 O O . GLU A 1 212 ? 6.004 -5.215 20.764 1.00 86.94 212 GLU A O 1
ATOM 1752 N N . LYS A 1 213 ? 8.048 -4.673 21.472 1.00 86.50 213 LYS A N 1
ATOM 1753 C CA . LYS A 1 213 ? 7.835 -3.236 21.263 1.00 86.50 213 LYS A CA 1
ATOM 1754 C C . LYS A 1 213 ? 7.652 -2.904 19.777 1.00 86.50 213 LYS A C 1
ATOM 1756 O O . LYS A 1 213 ? 6.745 -2.152 19.423 1.00 86.50 213 LYS A O 1
ATOM 1761 N N . GLU A 1 214 ? 8.495 -3.468 18.922 1.00 88.44 214 GLU A N 1
ATOM 1762 C CA . GLU A 1 214 ? 8.427 -3.317 17.471 1.00 88.44 214 GLU A CA 1
ATOM 1763 C C . GLU A 1 214 ? 7.174 -3.979 16.901 1.00 88.44 214 GLU A C 1
ATOM 1765 O O . GLU A 1 214 ? 6.536 -3.393 16.033 1.00 88.44 214 GLU A O 1
ATOM 1770 N N . LEU A 1 215 ? 6.777 -5.143 17.426 1.00 88.75 215 LEU A N 1
ATOM 1771 C CA . LEU A 1 215 ? 5.528 -5.810 17.063 1.00 88.75 215 LEU A CA 1
ATOM 1772 C C . LEU A 1 215 ? 4.327 -4.903 17.336 1.00 88.75 215 LEU A C 1
ATOM 1774 O O . LEU A 1 215 ? 3.505 -4.708 16.448 1.00 88.75 215 LEU A O 1
ATOM 1778 N N . GLN A 1 216 ? 4.250 -4.279 18.513 1.00 86.81 216 GLN A N 1
ATOM 1779 C CA . GLN A 1 216 ? 3.176 -3.329 18.822 1.00 86.81 216 GLN A CA 1
ATOM 1780 C C . GLN A 1 216 ? 3.202 -2.104 17.887 1.00 86.81 216 GLN A C 1
ATOM 1782 O O . GLN A 1 216 ? 2.154 -1.659 17.424 1.00 86.81 216 GLN A O 1
ATOM 1787 N N . GLY A 1 217 ? 4.385 -1.567 17.566 1.00 87.31 217 GLY A N 1
ATOM 1788 C CA . GLY A 1 217 ? 4.535 -0.468 16.600 1.00 87.31 217 GLY A CA 1
ATOM 1789 C C . GLY A 1 217 ? 4.085 -0.840 15.179 1.00 87.31 217 GLY A C 1
ATOM 1790 O O . GLY A 1 217 ? 3.343 -0.087 14.541 1.00 87.31 217 GLY A O 1
ATOM 1791 N N . PHE A 1 218 ? 4.475 -2.031 14.722 1.00 89.69 218 PHE A N 1
ATOM 1792 C CA . PHE A 1 218 ? 4.057 -2.623 13.454 1.00 89.69 218 PHE A CA 1
ATOM 1793 C C . PHE A 1 218 ? 2.540 -2.809 13.413 1.00 89.69 218 PHE A C 1
ATOM 1795 O O . PHE A 1 218 ? 1.895 -2.367 12.469 1.00 89.69 218 PHE A O 1
ATOM 1802 N N . LEU A 1 219 ? 1.962 -3.409 14.453 1.00 88.25 219 LEU A N 1
ATOM 1803 C CA . LEU A 1 219 ? 0.535 -3.690 14.548 1.00 88.25 219 LEU A CA 1
ATOM 1804 C C . LEU A 1 219 ? -0.295 -2.397 14.533 1.00 88.25 219 LEU A C 1
ATOM 1806 O O . LEU A 1 219 ? -1.277 -2.324 13.798 1.00 88.25 219 LEU A O 1
ATOM 1810 N N . ASN A 1 220 ? 0.143 -1.344 15.235 1.00 85.88 220 ASN A N 1
ATOM 1811 C CA . ASN A 1 220 ? -0.489 -0.017 15.163 1.00 85.88 220 ASN A CA 1
ATOM 1812 C C . ASN A 1 220 ? -0.420 0.575 13.746 1.00 85.88 220 ASN A C 1
ATOM 1814 O O . ASN A 1 220 ? -1.358 1.219 13.277 1.00 85.88 220 ASN A O 1
ATOM 1818 N N . SER A 1 221 ? 0.702 0.380 13.053 1.00 87.12 221 SER A N 1
ATOM 1819 C CA . SER A 1 221 ? 0.847 0.829 11.666 1.00 87.12 221 SER A CA 1
ATOM 1820 C C . SER A 1 221 ? -0.026 0.010 10.716 1.00 87.12 221 SER A C 1
ATOM 1822 O O . SER A 1 221 ? -0.595 0.569 9.780 1.00 87.12 221 SER A O 1
ATOM 1824 N N . TYR A 1 222 ? -0.184 -1.289 10.983 1.00 88.75 222 TYR A N 1
ATOM 1825 C CA . TYR A 1 222 ? -1.033 -2.166 10.193 1.00 88.75 222 TYR A CA 1
ATOM 1826 C C . TYR A 1 222 ? -2.512 -1.800 10.344 1.00 88.75 222 TYR A C 1
ATOM 1828 O O . TYR A 1 222 ? -3.225 -1.648 9.354 1.00 88.75 222 TYR A O 1
ATOM 1836 N N . GLU A 1 223 ? -2.951 -1.559 11.576 1.00 86.56 223 GLU A N 1
ATOM 1837 C CA . GLU A 1 223 ? -4.286 -1.054 11.879 1.00 86.56 223 GLU A CA 1
ATOM 1838 C C . GLU A 1 223 ? -4.599 0.235 11.097 1.00 86.56 223 GLU A C 1
ATOM 1840 O O . GLU A 1 223 ? -5.650 0.342 10.460 1.00 86.56 223 GLU A O 1
ATOM 1845 N N . ARG A 1 224 ? -3.673 1.203 11.103 1.00 85.44 224 ARG A N 1
ATOM 1846 C CA . ARG A 1 224 ? -3.812 2.466 10.356 1.00 85.44 224 ARG A CA 1
ATOM 1847 C C . ARG A 1 224 ? -3.850 2.266 8.843 1.00 85.44 224 ARG A C 1
ATOM 1849 O O . ARG A 1 224 ? -4.487 3.040 8.138 1.00 85.44 224 ARG A O 1
ATOM 1856 N N . LEU A 1 225 ? -3.161 1.250 8.341 1.00 86.62 225 LEU A N 1
ATOM 1857 C CA . LEU A 1 225 ? -3.142 0.919 6.923 1.00 86.62 225 LEU A CA 1
ATOM 1858 C C . LEU A 1 225 ? -4.460 0.270 6.468 1.00 86.62 225 LEU A C 1
ATOM 1860 O O . LEU A 1 225 ? -4.933 0.572 5.376 1.00 86.62 225 LEU A O 1
ATOM 1864 N N . LEU A 1 226 ? -5.097 -0.560 7.301 1.00 85.12 226 LEU A N 1
ATOM 1865 C CA . LEU A 1 226 ? -6.454 -1.051 7.013 1.00 85.12 226 LEU A CA 1
ATOM 1866 C C . LEU A 1 226 ? -7.495 0.080 7.035 1.00 85.12 226 LEU A C 1
ATOM 1868 O O . LEU A 1 226 ? -8.455 0.071 6.262 1.00 85.12 226 LEU A O 1
ATOM 1872 N N . ASP A 1 227 ? -7.290 1.083 7.884 1.00 81.50 227 ASP A N 1
ATOM 1873 C CA . ASP A 1 227 ? -8.129 2.279 7.891 1.00 81.50 227 ASP A CA 1
ATOM 1874 C C . ASP A 1 227 ? -7.925 3.141 6.633 1.00 81.50 227 ASP A C 1
ATOM 1876 O O . ASP A 1 227 ? -8.888 3.580 6.010 1.00 81.50 227 ASP A O 1
ATOM 1880 N N . SER A 1 228 ? -6.684 3.327 6.173 1.00 78.50 228 SER A N 1
ATOM 1881 C CA . SER A 1 228 ? -6.409 4.169 4.999 1.00 78.50 228 SER A CA 1
ATOM 1882 C C . SER A 1 228 ? -6.984 3.610 3.690 1.00 78.50 228 SER A C 1
ATOM 1884 O O . SER A 1 228 ? -7.350 4.376 2.793 1.00 78.50 228 SER A O 1
ATOM 1886 N N . ILE A 1 229 ? -7.129 2.287 3.582 1.00 75.56 229 ILE A N 1
ATOM 1887 C CA . ILE A 1 229 ? -7.779 1.638 2.432 1.00 75.56 229 ILE A CA 1
ATOM 1888 C C . ILE A 1 229 ? -9.311 1.699 2.501 1.00 75.56 229 ILE A C 1
ATOM 1890 O O . ILE A 1 229 ? -9.979 1.389 1.520 1.00 75.56 229 ILE A O 1
ATOM 1894 N N . SER A 1 230 ? -9.865 2.144 3.631 1.00 66.88 230 SER A N 1
ATOM 1895 C CA . SER A 1 230 ? -11.305 2.285 3.870 1.00 66.88 230 SER A CA 1
ATOM 1896 C C . SER A 1 230 ? -11.887 3.617 3.357 1.00 66.88 230 SER A C 1
ATOM 1898 O O . SER A 1 230 ? -13.024 3.968 3.665 1.00 66.88 230 SER A O 1
ATOM 1900 N N . PHE A 1 231 ? -11.118 4.392 2.582 1.00 61.34 231 PHE A N 1
ATOM 1901 C CA . PHE A 1 231 ? -11.533 5.689 2.020 1.00 61.34 231 PHE A CA 1
ATOM 1902 C C . PHE A 1 231 ? -11.973 5.634 0.545 1.00 61.34 231 PHE A C 1
ATOM 1904 O O . PHE A 1 231 ? -12.342 6.667 -0.014 1.00 61.34 231 PHE A O 1
ATOM 1911 N N . THR A 1 232 ? -11.936 4.468 -0.104 1.00 62.44 232 THR A N 1
ATOM 1912 C CA . THR A 1 232 ? -12.400 4.274 -1.492 1.00 62.44 232 THR A CA 1
ATOM 1913 C C . THR A 1 232 ? -13.810 3.687 -1.524 1.00 62.44 232 THR A C 1
ATOM 1915 O O . THR A 1 232 ? -14.163 2.929 -0.631 1.00 62.44 232 THR A O 1
ATOM 1918 N N . ASP A 1 233 ? -14.632 3.992 -2.536 1.00 65.00 233 ASP A N 1
ATOM 1919 C CA . ASP A 1 233 ? -16.028 3.504 -2.601 1.00 65.00 233 ASP A CA 1
ATOM 1920 C C . ASP A 1 233 ? -16.132 1.964 -2.541 1.00 65.00 233 ASP A C 1
ATOM 1922 O O . ASP A 1 233 ? -17.034 1.430 -1.889 1.00 65.00 233 ASP A O 1
ATOM 1926 N N . ASP A 1 234 ? -15.138 1.273 -3.109 1.00 75.12 234 ASP A N 1
ATOM 1927 C CA . ASP A 1 234 ? -14.990 -0.183 -3.108 1.00 75.12 234 ASP A CA 1
ATOM 1928 C C . ASP A 1 234 ? -13.743 -0.642 -2.336 1.00 75.12 234 ASP A C 1
ATOM 1930 O O . ASP A 1 234 ? -12.740 0.077 -2.260 1.00 75.12 234 ASP A O 1
ATOM 1934 N N . LEU A 1 235 ? -13.785 -1.872 -1.804 1.00 80.44 235 LEU A N 1
ATOM 1935 C CA . LEU A 1 235 ? -12.620 -2.504 -1.187 1.00 80.44 235 LEU A CA 1
ATOM 1936 C C . LEU A 1 235 ? -11.554 -2.812 -2.248 1.00 80.44 235 LEU A C 1
ATOM 1938 O O . LEU A 1 235 ? -11.858 -3.469 -3.249 1.00 80.44 235 LEU A O 1
ATOM 1942 N N . PRO A 1 236 ? -10.278 -2.460 -2.014 1.00 80.19 236 PRO A N 1
ATOM 1943 C CA . PRO A 1 236 ? -9.218 -2.806 -2.954 1.00 80.19 236 PRO A CA 1
ATOM 1944 C C . PRO A 1 236 ? -8.903 -4.308 -2.954 1.00 80.19 236 PRO A C 1
ATOM 1946 O O . PRO A 1 236 ? -8.333 -4.845 -3.900 1.00 80.19 236 PRO A O 1
ATOM 1949 N N . ILE A 1 237 ? -9.268 -5.039 -1.911 1.00 85.50 237 ILE A N 1
ATOM 1950 C CA . ILE A 1 237 ? -9.040 -6.481 -1.797 1.00 85.50 237 ILE A CA 1
ATOM 1951 C C . ILE A 1 237 ? -10.375 -7.225 -1.744 1.00 85.50 237 ILE A C 1
ATOM 1953 O O . ILE A 1 237 ? -11.389 -6.624 -1.392 1.00 85.50 237 ILE A O 1
ATOM 1957 N N . PRO A 1 238 ? -10.408 -8.529 -2.083 1.00 88.31 238 PRO A N 1
ATOM 1958 C CA . PRO A 1 238 ? -11.605 -9.334 -1.877 1.00 88.31 238 PRO A CA 1
ATOM 1959 C C . PRO A 1 238 ? -12.103 -9.203 -0.435 1.00 88.31 238 PRO A C 1
ATOM 1961 O O . PRO A 1 238 ? -11.296 -9.228 0.493 1.00 88.31 238 PRO A O 1
ATOM 1964 N N . GLN A 1 239 ? -13.420 -9.100 -0.253 1.00 88.75 239 GLN A N 1
ATOM 1965 C CA . GLN A 1 239 ? -14.037 -8.914 1.063 1.00 88.75 239 GLN A CA 1
ATOM 1966 C C . GLN A 1 239 ? -13.594 -9.976 2.079 1.00 88.75 239 GLN A C 1
ATOM 1968 O O . GLN A 1 239 ? -13.278 -9.635 3.208 1.00 88.75 239 GLN A O 1
ATOM 1973 N N . GLU A 1 240 ? -13.486 -11.238 1.657 1.00 90.44 240 GLU A N 1
ATOM 1974 C CA . GLU A 1 240 ? -12.988 -12.332 2.502 1.00 90.44 240 GLU A CA 1
ATOM 1975 C C . GLU A 1 240 ? -11.567 -12.066 3.022 1.00 90.44 240 GLU A C 1
ATOM 1977 O O . GLU A 1 240 ? -11.283 -12.285 4.194 1.00 90.44 240 GLU A O 1
ATOM 1982 N N . ALA A 1 241 ? -10.674 -11.544 2.173 1.00 89.94 241 ALA A N 1
ATOM 1983 C CA . ALA A 1 241 ? -9.327 -11.183 2.603 1.00 89.94 241 ALA A CA 1
ATOM 1984 C C . ALA A 1 241 ? -9.373 -10.031 3.613 1.00 89.94 241 ALA A C 1
ATOM 1986 O O . ALA A 1 241 ? -8.729 -10.116 4.648 1.00 89.94 241 ALA A O 1
ATOM 1987 N N . PHE A 1 242 ? -10.179 -8.997 3.358 1.00 89.88 242 PHE A N 1
ATOM 1988 C CA . PHE A 1 242 ? -10.357 -7.886 4.297 1.00 89.88 242 PHE A CA 1
ATOM 1989 C C . PHE A 1 242 ? -10.892 -8.344 5.662 1.00 89.88 242 PHE A C 1
ATOM 1991 O O . PHE A 1 242 ? -10.375 -7.945 6.702 1.00 89.88 242 PHE A O 1
ATOM 1998 N N . GLU A 1 243 ? -11.894 -9.220 5.665 1.00 91.50 243 GLU A N 1
ATOM 1999 C CA . GLU A 1 243 ? -12.474 -9.787 6.883 1.00 91.50 243 GLU A CA 1
ATOM 2000 C C . GLU A 1 243 ? -11.462 -10.640 7.663 1.00 91.50 243 GLU A C 1
ATOM 2002 O O . GLU A 1 243 ? -11.388 -10.546 8.894 1.00 91.50 243 GLU A O 1
ATOM 2007 N N . ASN A 1 244 ? -10.622 -11.404 6.959 1.00 91.94 244 ASN A N 1
ATOM 2008 C CA . ASN A 1 244 ? -9.509 -12.130 7.568 1.00 91.94 244 ASN A CA 1
ATOM 2009 C C . ASN A 1 244 ? -8.490 -11.181 8.211 1.00 91.94 244 ASN A C 1
ATOM 2011 O O . ASN A 1 244 ? -8.010 -11.477 9.303 1.00 91.94 244 ASN A O 1
ATOM 2015 N N . GLU A 1 245 ? -8.207 -10.027 7.602 1.00 90.38 245 GLU A N 1
ATOM 2016 C CA . GLU A 1 245 ? -7.288 -9.039 8.177 1.00 90.38 245 GLU A CA 1
ATOM 2017 C C . GLU A 1 245 ? -7.824 -8.408 9.456 1.00 90.38 245 GLU A C 1
ATOM 2019 O O . GLU A 1 245 ? -7.107 -8.310 10.454 1.00 90.38 245 GLU A O 1
ATOM 2024 N N . VAL A 1 246 ? -9.107 -8.046 9.475 1.00 89.62 246 VAL A N 1
ATOM 2025 C CA . VAL A 1 246 ? -9.746 -7.540 10.696 1.00 89.62 246 VAL A CA 1
ATOM 2026 C C . VAL A 1 246 ? -9.767 -8.620 11.780 1.00 89.62 246 VAL A C 1
ATOM 2028 O O . VAL A 1 246 ? -9.446 -8.337 12.934 1.00 89.62 246 VAL A O 1
ATOM 2031 N N . SER A 1 247 ? -10.063 -9.870 11.418 1.00 89.88 247 SER A N 1
ATOM 2032 C CA . SER A 1 247 ? -10.030 -11.008 12.349 1.00 89.88 247 SER A CA 1
ATOM 2033 C C . SER A 1 247 ? -8.633 -11.254 12.914 1.00 89.88 247 SER A C 1
ATOM 2035 O O . SER A 1 247 ? -8.479 -11.499 14.112 1.00 89.88 247 SER A O 1
ATOM 2037 N N . TYR A 1 248 ? -7.607 -11.160 12.066 1.00 89.75 248 TYR A N 1
ATOM 2038 C CA . TYR A 1 248 ? -6.211 -11.294 12.459 1.00 89.75 248 TYR A CA 1
ATOM 2039 C C . TYR A 1 248 ? -5.816 -10.214 13.470 1.00 89.75 248 TYR A C 1
ATOM 2041 O O . TYR A 1 248 ? -5.270 -10.538 14.530 1.00 89.75 248 TYR A O 1
ATOM 2049 N N . LEU A 1 249 ? -6.145 -8.946 13.192 1.00 87.75 249 LEU A N 1
ATOM 2050 C CA . LEU A 1 249 ? -5.887 -7.858 14.133 1.00 87.75 249 LEU A CA 1
ATOM 2051 C C . LEU A 1 249 ? -6.647 -8.071 15.442 1.00 87.75 249 LEU A C 1
ATOM 2053 O O . LEU A 1 249 ? -6.036 -7.969 16.496 1.00 87.75 249 LEU A O 1
ATOM 2057 N N . LEU A 1 250 ? -7.925 -8.455 15.406 1.00 86.06 250 LEU A N 1
ATOM 2058 C CA . LEU A 1 250 ? -8.720 -8.735 16.611 1.00 86.06 250 LEU A CA 1
ATOM 2059 C C . LEU A 1 250 ? -8.135 -9.843 17.496 1.00 86.06 250 LEU A C 1
ATOM 2061 O O . LEU A 1 250 ? -8.234 -9.762 18.724 1.00 86.06 250 LEU A O 1
ATOM 2065 N N . GLY A 1 251 ? -7.570 -10.880 16.873 1.00 83.25 251 GLY A N 1
ATOM 2066 C CA . GLY A 1 251 ? -6.944 -12.007 17.566 1.00 83.25 251 GLY A CA 1
ATOM 2067 C C . GLY A 1 251 ? -5.537 -11.711 18.089 1.00 83.25 251 GLY A C 1
ATOM 2068 O O . GLY A 1 251 ? -5.084 -12.386 19.012 1.00 83.25 251 GLY A O 1
ATOM 2069 N N . THR A 1 252 ? -4.858 -10.711 17.522 1.00 77.12 252 THR A N 1
ATOM 2070 C CA . THR A 1 252 ? -3.461 -10.367 17.847 1.00 77.12 252 THR A CA 1
ATOM 2071 C C . THR A 1 252 ? -3.359 -9.128 18.749 1.00 77.12 252 THR A C 1
ATOM 2073 O O . THR A 1 252 ? -2.444 -9.030 19.566 1.00 77.12 252 THR A O 1
ATOM 2076 N N . PHE A 1 253 ? -4.309 -8.193 18.654 1.00 69.94 253 PHE A N 1
ATOM 2077 C CA . PHE A 1 253 ? -4.426 -7.025 19.525 1.00 69.94 253 PHE A CA 1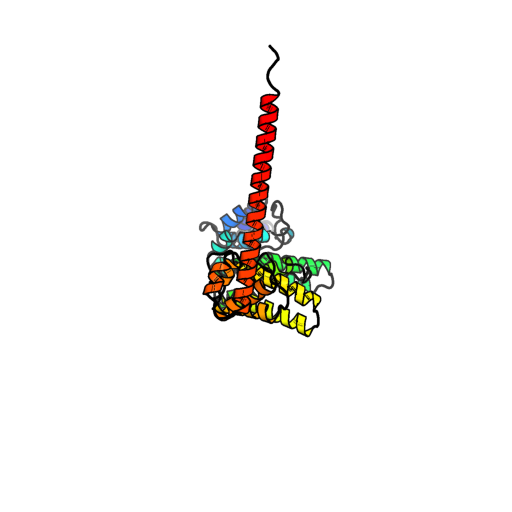
ATOM 2078 C C . PHE A 1 253 ? -5.205 -7.351 20.798 1.00 69.94 253 PHE A C 1
ATOM 2080 O O . PHE A 1 253 ? -6.381 -7.713 20.752 1.00 69.94 253 PHE A O 1
ATOM 2087 N N . ASP A 1 254 ? -4.587 -7.089 21.950 1.00 65.19 254 ASP A N 1
ATOM 2088 C CA . ASP A 1 254 ? -5.306 -7.037 23.231 1.00 65.19 254 ASP A CA 1
ATOM 2089 C C . ASP A 1 254 ? -5.640 -5.601 23.680 1.00 65.19 254 ASP A C 1
ATOM 2091 O O . ASP A 1 254 ? -6.257 -5.376 24.720 1.00 65.19 254 ASP A O 1
ATOM 2095 N N . ARG A 1 255 ? -5.245 -4.601 22.882 1.00 63.56 255 ARG A N 1
ATOM 2096 C CA . ARG A 1 255 ? -5.535 -3.177 23.114 1.00 63.56 255 ARG A CA 1
ATOM 2097 C C . ARG A 1 255 ? -6.729 -2.709 22.284 1.00 63.56 255 ARG A C 1
ATOM 2099 O O . ARG A 1 255 ? -7.134 -3.363 21.329 1.00 63.56 255 ARG A O 1
ATOM 2106 N N . SER A 1 256 ? -7.305 -1.576 22.677 1.00 61.09 256 SER A N 1
ATOM 2107 C CA . SER A 1 256 ? -8.349 -0.888 21.912 1.00 61.09 256 SER A CA 1
ATOM 2108 C C . SER A 1 256 ? -7.826 -0.458 20.544 1.00 61.09 256 SER A C 1
ATOM 2110 O O . SER A 1 256 ? -6.712 0.057 20.465 1.00 61.09 256 SER A O 1
ATOM 2112 N N . PHE A 1 257 ? -8.656 -0.609 19.510 1.00 66.62 257 PHE A N 1
ATOM 2113 C CA . PHE A 1 257 ? -8.451 0.073 18.233 1.00 66.62 257 PHE A CA 1
ATOM 2114 C C . PHE A 1 257 ? -8.432 1.591 18.453 1.00 66.62 257 PHE A C 1
ATOM 2116 O O . PHE A 1 257 ? -9.089 2.113 19.359 1.00 66.62 257 PHE A O 1
ATOM 2123 N N . SER A 1 258 ? -7.643 2.283 17.646 1.00 62.78 258 SER A N 1
ATOM 2124 C CA . SER A 1 258 ? -7.467 3.727 17.665 1.00 62.78 258 SER A CA 1
ATOM 2125 C C . SER A 1 258 ? -8.762 4.477 17.330 1.00 62.78 258 SER A C 1
ATOM 2127 O O . SER A 1 258 ? -9.551 4.066 16.481 1.00 62.78 258 SER A O 1
ATOM 2129 N N . ASP A 1 259 ? -8.946 5.647 17.954 1.00 54.16 259 ASP A N 1
ATOM 2130 C CA . ASP A 1 259 ? -10.117 6.528 17.777 1.00 54.16 259 ASP A CA 1
ATOM 2131 C C . ASP A 1 259 ? -10.283 7.085 16.338 1.00 54.16 259 ASP A C 1
ATOM 2133 O O . ASP A 1 259 ? -11.227 7.824 16.063 1.00 54.16 259 ASP A O 1
ATOM 2137 N N . GLY A 1 260 ? -9.360 6.768 15.419 1.00 56.59 260 GLY A N 1
ATOM 2138 C CA . GLY A 1 260 ? -9.348 7.236 14.029 1.00 56.59 260 GLY A CA 1
ATOM 2139 C C . GLY A 1 260 ? -10.011 6.298 13.018 1.00 56.59 260 GLY A C 1
ATOM 2140 O O . GLY A 1 260 ? -10.212 6.718 11.884 1.00 56.59 260 GLY A O 1
ATOM 2141 N N . TRP A 1 261 ? -10.369 5.071 13.411 1.00 71.94 261 TRP A N 1
ATOM 2142 C CA . TRP A 1 261 ? -10.961 4.090 12.501 1.00 71.94 261 TRP A CA 1
ATOM 2143 C C . TRP A 1 261 ? -12.280 4.578 11.893 1.00 71.94 261 TRP A C 1
ATOM 2145 O O . TRP A 1 261 ? -13.241 4.873 12.618 1.00 71.94 261 TRP A O 1
ATOM 2155 N N . ASN A 1 262 ? -12.377 4.565 10.559 1.00 74.75 262 ASN A N 1
ATOM 2156 C CA . ASN A 1 262 ? -13.615 4.757 9.804 1.00 74.75 262 ASN A CA 1
ATOM 2157 C C . ASN A 1 262 ? -14.527 3.540 9.982 1.00 74.75 262 ASN A C 1
ATOM 2159 O O . ASN A 1 262 ? -14.784 2.737 9.082 1.00 74.75 262 ASN A O 1
ATOM 2163 N N . THR A 1 263 ? -15.020 3.393 11.205 1.00 76.06 263 THR A N 1
ATOM 2164 C CA . THR A 1 263 ? -15.628 2.154 11.657 1.00 76.06 263 THR A CA 1
ATOM 2165 C C . THR A 1 263 ? -16.942 1.897 10.930 1.00 76.06 263 THR A C 1
ATOM 2167 O O . THR A 1 263 ? -17.279 0.754 10.658 1.00 76.06 263 THR A O 1
ATOM 2170 N N . HIS A 1 264 ? -17.658 2.944 10.509 1.00 77.88 264 HIS A N 1
ATOM 2171 C CA . HIS A 1 264 ? -18.835 2.783 9.656 1.00 77.88 264 HIS A CA 1
ATOM 2172 C C . HIS A 1 264 ? -18.493 2.083 8.332 1.00 77.88 264 HIS A C 1
ATOM 2174 O O . HIS A 1 264 ? -19.183 1.141 7.937 1.00 77.88 264 HIS A O 1
ATOM 2180 N N . TYR A 1 265 ? -17.408 2.506 7.673 1.00 81.06 265 TYR A N 1
ATOM 2181 C CA . TYR A 1 265 ? -16.946 1.874 6.443 1.00 81.06 265 TYR A CA 1
ATOM 2182 C C . TYR A 1 265 ? -16.459 0.445 6.689 1.00 81.06 265 TYR A C 1
ATOM 2184 O O . TYR A 1 265 ? -16.806 -0.462 5.944 1.00 81.06 265 TYR A O 1
ATOM 2192 N N . ILE A 1 266 ? -15.673 0.218 7.737 1.00 84.25 266 ILE A N 1
ATOM 2193 C CA . ILE A 1 266 ? -15.138 -1.117 8.024 1.00 84.25 266 ILE A CA 1
ATOM 2194 C C . ILE A 1 266 ? -16.293 -2.090 8.300 1.00 84.25 266 ILE A C 1
ATOM 2196 O O . ILE A 1 266 ? -16.383 -3.146 7.679 1.00 84.25 266 ILE A O 1
ATOM 2200 N N . LEU A 1 267 ? -17.247 -1.701 9.151 1.00 86.56 267 LEU A N 1
ATOM 2201 C CA . LEU A 1 267 ? -18.373 -2.545 9.556 1.00 86.56 267 LEU A CA 1
ATOM 2202 C C . LEU A 1 267 ? -19.302 -2.943 8.398 1.00 86.56 267 LEU A C 1
ATOM 2204 O O . LEU A 1 267 ? -19.871 -4.033 8.457 1.00 86.56 267 LEU A O 1
ATOM 2208 N N . LYS A 1 268 ? -19.472 -2.118 7.351 1.00 86.69 268 LYS A N 1
ATOM 2209 C CA . LYS A 1 268 ? -20.292 -2.506 6.178 1.00 86.69 268 LYS A CA 1
ATOM 2210 C C . LYS A 1 268 ? -19.677 -3.648 5.363 1.00 86.69 268 LYS A C 1
ATOM 2212 O O . LYS A 1 268 ? -20.382 -4.267 4.571 1.00 86.69 268 LYS A O 1
ATOM 2217 N N . HIS A 1 269 ? -18.387 -3.916 5.545 1.00 87.69 269 HIS A N 1
ATOM 2218 C CA . HIS A 1 269 ? -17.640 -4.920 4.795 1.00 87.69 269 HIS A CA 1
ATOM 2219 C C . HIS A 1 269 ? -17.375 -6.210 5.574 1.00 87.69 269 HIS A C 1
ATOM 2221 O O . HIS A 1 269 ? -16.774 -7.132 5.027 1.00 87.69 269 HIS A O 1
ATOM 2227 N N . LEU A 1 270 ? -17.841 -6.310 6.818 1.00 89.75 270 LEU A N 1
ATOM 2228 C CA . LEU A 1 270 ? -17.617 -7.478 7.664 1.00 89.75 270 LEU A CA 1
ATOM 2229 C C . LEU A 1 270 ? -18.847 -8.380 7.726 1.00 89.75 270 LEU A C 1
ATOM 2231 O O . LEU A 1 270 ? -19.980 -7.904 7.855 1.00 89.75 270 LEU A O 1
ATOM 2235 N N . GLY A 1 271 ? -18.610 -9.690 7.697 1.00 90.56 271 GLY A N 1
ATOM 2236 C CA . GLY A 1 271 ? -19.580 -10.685 8.123 1.00 90.56 271 GLY A CA 1
ATOM 2237 C C . GLY A 1 271 ? -19.972 -10.513 9.592 1.00 90.56 271 GLY A C 1
ATOM 2238 O O . GLY A 1 271 ? -19.261 -9.903 10.393 1.00 90.56 271 GLY A O 1
ATOM 2239 N N . ARG A 1 272 ? -21.139 -11.058 9.952 1.00 90.75 272 ARG A N 1
ATOM 2240 C CA . ARG A 1 272 ? -21.776 -10.862 11.265 1.00 90.75 272 ARG A CA 1
ATOM 2241 C C . ARG A 1 272 ? -20.845 -11.164 12.441 1.00 90.75 272 ARG A C 1
ATOM 2243 O O . ARG A 1 272 ? -20.808 -10.378 13.380 1.00 90.75 272 ARG A O 1
ATOM 2250 N N . ASP A 1 273 ? -20.093 -12.260 12.384 1.00 91.44 273 ASP A N 1
ATOM 2251 C CA . ASP A 1 273 ? -19.280 -12.726 13.514 1.00 91.44 273 ASP A CA 1
ATOM 2252 C C . ASP A 1 273 ? -18.054 -11.833 13.752 1.00 91.44 273 ASP A C 1
ATOM 2254 O O . ASP A 1 273 ? -17.789 -11.426 14.885 1.00 91.44 273 ASP A O 1
ATOM 2258 N N . VAL A 1 274 ? -17.341 -11.457 12.687 1.00 91.81 274 VAL A N 1
ATOM 2259 C CA . VAL A 1 274 ? -16.178 -10.556 12.775 1.00 91.81 274 VAL A CA 1
ATOM 2260 C C . VAL A 1 274 ? -16.624 -9.143 13.135 1.00 91.81 274 VAL A C 1
ATOM 2262 O O . VAL A 1 274 ? -16.013 -8.491 13.983 1.00 91.81 274 VAL A O 1
ATOM 2265 N N . LYS A 1 275 ? -17.746 -8.693 12.561 1.00 91.12 275 LYS A N 1
ATOM 2266 C CA . LYS A 1 275 ? -18.396 -7.428 12.911 1.00 91.12 275 LYS A CA 1
ATOM 2267 C C . LYS A 1 275 ? -18.758 -7.383 14.395 1.00 91.12 275 LYS A C 1
ATOM 2269 O O . LYS A 1 275 ? -18.433 -6.407 15.067 1.00 91.12 275 LYS A O 1
ATOM 2274 N N . HIS A 1 276 ? -19.378 -8.443 14.911 1.00 91.38 276 HIS A N 1
ATOM 2275 C CA . HIS A 1 276 ? -19.734 -8.571 16.321 1.00 91.38 276 HIS A CA 1
ATOM 2276 C C . HIS A 1 276 ? -18.496 -8.508 17.223 1.00 91.38 276 HIS A C 1
ATOM 2278 O O . HIS A 1 276 ? -18.454 -7.704 18.152 1.00 91.38 276 HIS A O 1
ATOM 2284 N N . ALA A 1 277 ? -17.457 -9.292 16.915 1.00 90.19 277 ALA A N 1
ATOM 2285 C CA . ALA A 1 277 ? -16.208 -9.301 17.675 1.00 90.19 277 ALA A CA 1
ATOM 2286 C C . ALA A 1 277 ? -15.530 -7.921 17.702 1.00 90.19 277 ALA A C 1
ATOM 2288 O O . ALA A 1 277 ? -15.071 -7.476 18.759 1.00 90.19 277 ALA A O 1
ATOM 2289 N N . LEU A 1 278 ? -15.519 -7.219 16.565 1.00 88.56 278 LEU A N 1
ATOM 2290 C CA . LEU A 1 278 ? -14.967 -5.873 16.466 1.00 88.56 278 LEU A CA 1
ATOM 2291 C C . LEU A 1 278 ? -15.753 -4.863 17.303 1.00 88.56 278 LEU A C 1
ATOM 2293 O O . LEU A 1 278 ? -15.169 -4.156 18.125 1.00 88.56 278 LEU A O 1
ATOM 2297 N N . VAL A 1 279 ? -17.074 -4.806 17.114 1.00 88.88 279 VAL A N 1
ATOM 2298 C CA . VAL A 1 279 ? -17.958 -3.897 17.859 1.00 88.88 279 VAL A CA 1
ATOM 2299 C C . VAL A 1 279 ? -17.818 -4.140 19.354 1.00 88.88 279 VAL A C 1
ATOM 2301 O O . VAL A 1 279 ? -17.636 -3.190 20.116 1.00 88.88 279 VAL A O 1
ATOM 2304 N N . ARG A 1 280 ? -17.829 -5.409 19.768 1.00 89.25 280 ARG A N 1
ATOM 2305 C CA . ARG A 1 280 ? -17.649 -5.799 21.163 1.00 89.25 280 ARG A CA 1
ATOM 2306 C C . ARG A 1 280 ? -16.323 -5.290 21.722 1.00 89.25 280 ARG A C 1
ATOM 2308 O O . ARG A 1 280 ? -16.321 -4.668 22.782 1.00 89.25 280 ARG A O 1
ATOM 2315 N N . ARG A 1 281 ? -15.210 -5.479 21.005 1.00 86.88 281 ARG A N 1
ATOM 2316 C CA . ARG A 1 281 ? -13.890 -4.986 21.435 1.00 86.88 281 ARG A CA 1
ATOM 2317 C C . ARG A 1 281 ? -13.860 -3.459 21.554 1.00 86.88 281 ARG A C 1
ATOM 2319 O O . ARG A 1 281 ? -13.348 -2.953 22.548 1.00 86.88 281 ARG A O 1
ATOM 2326 N N . ILE A 1 282 ? -14.405 -2.729 20.579 1.00 84.81 282 ILE A N 1
ATOM 2327 C CA . ILE A 1 282 ? -14.414 -1.257 20.590 1.00 84.81 282 ILE A CA 1
ATOM 2328 C C . ILE A 1 282 ? -15.241 -0.731 21.767 1.00 84.81 282 ILE A C 1
ATOM 2330 O O . ILE A 1 282 ? -14.741 0.064 22.564 1.00 84.81 282 ILE A O 1
ATOM 2334 N N . ILE A 1 283 ? -16.488 -1.187 21.898 1.00 86.25 283 ILE A N 1
ATOM 2335 C CA . ILE A 1 283 ? -17.432 -0.660 22.888 1.00 86.25 283 ILE A CA 1
ATOM 2336 C C . ILE A 1 283 ? -16.998 -0.999 24.315 1.00 86.25 283 ILE A C 1
ATOM 2338 O O . ILE A 1 283 ? -16.967 -0.101 25.163 1.00 86.25 283 ILE A O 1
ATOM 2342 N N . LEU A 1 284 ? -16.632 -2.258 24.584 1.00 86.25 284 LEU A N 1
ATOM 2343 C CA . LEU A 1 284 ? -16.245 -2.690 25.933 1.00 86.25 284 LEU A CA 1
ATOM 2344 C C . LEU A 1 284 ? -14.914 -2.078 26.386 1.00 86.25 284 LEU A C 1
ATOM 2346 O O . LEU A 1 284 ? -14.707 -1.890 27.583 1.00 86.25 284 LEU A O 1
ATOM 2350 N N . ASN A 1 285 ? -14.055 -1.673 25.449 1.00 84.69 285 ASN A N 1
ATOM 2351 C CA . ASN A 1 285 ? -12.837 -0.928 25.762 1.00 84.69 285 ASN A CA 1
ATOM 2352 C C . ASN A 1 285 ? -13.030 0.602 25.775 1.00 84.69 285 ASN A C 1
ATOM 2354 O O . ASN A 1 285 ? -12.053 1.352 25.836 1.00 84.69 285 ASN A O 1
ATOM 2358 N N . GLY A 1 286 ? -14.273 1.086 25.724 1.00 78.62 286 GLY A N 1
ATOM 2359 C CA . GLY A 1 286 ? -14.601 2.502 25.875 1.00 78.62 286 GLY A CA 1
ATOM 2360 C C . GLY A 1 286 ? -14.596 3.331 24.587 1.00 78.62 286 GLY A C 1
ATOM 2361 O O . GLY A 1 286 ? -14.957 4.507 24.662 1.00 78.62 286 GLY A O 1
ATOM 2362 N N . GLY A 1 287 ? -14.300 2.749 23.422 1.00 77.75 287 GLY A N 1
ATOM 2363 C CA . GLY A 1 287 ? -14.381 3.419 22.116 1.00 77.75 287 GLY A CA 1
ATOM 2364 C C . GLY A 1 287 ? -15.822 3.726 21.689 1.00 77.75 287 GLY A C 1
ATOM 2365 O O . GLY A 1 287 ? -16.767 3.165 22.242 1.00 77.75 287 GLY A O 1
ATOM 2366 N N . ASN A 1 288 ? -16.014 4.643 20.738 1.00 75.75 288 ASN A N 1
ATOM 2367 C CA . ASN A 1 288 ? -17.345 5.100 20.307 1.00 75.75 288 ASN A CA 1
ATOM 2368 C C . ASN A 1 288 ? -17.608 4.758 18.839 1.00 75.75 288 ASN A C 1
ATOM 2370 O O . ASN A 1 288 ? -16.691 4.813 18.020 1.00 75.75 288 ASN A O 1
ATOM 2374 N N . LEU A 1 289 ? -18.865 4.470 18.496 1.00 78.56 289 LEU A N 1
ATOM 2375 C CA . LEU A 1 289 ? -19.284 4.185 17.119 1.00 78.56 289 LEU A CA 1
ATOM 2376 C C . LEU A 1 289 ? -20.328 5.195 16.626 1.00 78.56 289 LEU A C 1
ATOM 2378 O O . LEU A 1 289 ? -21.179 5.664 17.374 1.00 78.56 289 LEU A O 1
ATOM 2382 N N . HIS A 1 290 ? -20.292 5.521 15.331 1.00 69.75 290 HIS A N 1
ATOM 2383 C CA . HIS A 1 290 ? -21.165 6.551 14.748 1.00 69.75 290 HIS A CA 1
ATOM 2384 C C . HIS A 1 290 ? -22.654 6.121 14.656 1.00 69.75 290 HIS A C 1
ATOM 2386 O O . HIS A 1 290 ? -23.519 6.951 14.380 1.00 69.75 290 HIS A O 1
ATOM 2392 N N . ASP A 1 291 ? -22.985 4.850 14.919 1.00 76.56 291 ASP A N 1
ATOM 2393 C CA . ASP A 1 291 ? -24.363 4.331 14.890 1.00 76.56 291 ASP A CA 1
ATOM 2394 C C . ASP A 1 291 ? -24.606 3.216 15.927 1.00 76.56 291 ASP A C 1
ATOM 2396 O O . ASP A 1 291 ? -25.074 2.122 15.616 1.00 76.56 291 ASP A O 1
ATOM 2400 N N . GLU A 1 292 ? -24.278 3.487 17.193 1.00 80.25 292 GLU A N 1
ATOM 2401 C CA . GLU A 1 292 ? -24.440 2.531 18.302 1.00 80.25 292 GLU A CA 1
ATOM 2402 C C . GLU A 1 292 ? -25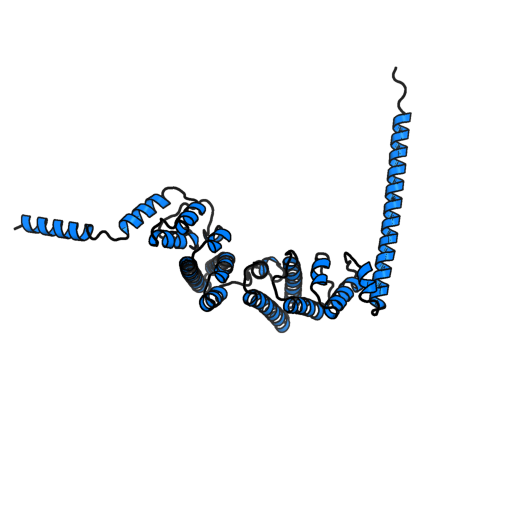.887 2.026 18.471 1.00 80.25 292 GLU A C 1
ATOM 2404 O O . GLU A 1 292 ? -26.111 0.881 18.857 1.00 80.25 292 GLU A O 1
ATOM 2409 N N . LYS A 1 293 ? -26.891 2.845 18.125 1.00 82.06 293 LYS A N 1
ATOM 2410 C CA . LYS A 1 293 ? -28.312 2.474 18.244 1.00 82.06 293 LYS A CA 1
ATOM 2411 C C . LYS A 1 293 ? -28.704 1.335 17.303 1.00 82.06 293 LYS A C 1
ATOM 2413 O O . LYS A 1 293 ? -29.478 0.470 17.712 1.00 82.06 293 LYS A O 1
ATOM 2418 N N . SER A 1 294 ? -28.196 1.326 16.068 1.00 83.81 294 SER A N 1
ATOM 2419 C CA . SER A 1 294 ? -28.473 0.241 15.115 1.00 83.81 294 SER A CA 1
ATOM 2420 C C . SER A 1 294 ? -27.923 -1.109 15.599 1.00 83.81 294 SER A C 1
ATOM 2422 O O . SER A 1 294 ? -28.582 -2.139 15.437 1.00 83.81 294 SER A O 1
ATOM 2424 N N . LEU A 1 295 ? -26.774 -1.086 16.285 1.00 84.50 295 LEU A N 1
ATOM 2425 C CA . LEU A 1 295 ? -26.052 -2.272 16.746 1.00 84.50 295 LEU A CA 1
ATOM 2426 C C . LEU A 1 295 ? -26.778 -3.008 17.879 1.00 84.50 295 LEU A C 1
ATOM 2428 O O . LEU A 1 295 ? -26.673 -4.227 17.966 1.00 84.50 295 LEU A O 1
ATOM 2432 N N . VAL A 1 296 ? -27.581 -2.306 18.692 1.00 85.81 296 VAL A N 1
ATOM 2433 C CA . VAL A 1 296 ? -28.415 -2.929 19.744 1.00 85.81 296 VAL A CA 1
ATOM 2434 C C . VAL A 1 296 ? -29.379 -3.957 19.160 1.00 85.81 296 VAL A C 1
ATOM 2436 O O . VAL A 1 296 ? -29.603 -5.004 19.753 1.00 85.81 296 VAL A O 1
ATOM 2439 N N . LYS A 1 297 ? -29.969 -3.649 18.001 1.00 86.12 297 LYS A N 1
ATOM 2440 C CA . LYS A 1 297 ? -30.896 -4.561 17.328 1.00 86.12 297 LYS A CA 1
ATOM 2441 C C . LYS A 1 297 ? -30.153 -5.662 16.574 1.00 86.12 297 LYS A C 1
ATOM 2443 O O . LYS A 1 297 ? -30.662 -6.768 16.453 1.00 86.12 297 LYS A O 1
ATOM 2448 N N . GLU A 1 298 ? -28.988 -5.341 16.019 1.00 89.00 298 GLU A N 1
ATOM 2449 C CA . GLU A 1 298 ? -28.186 -6.289 15.241 1.00 89.00 298 GLU A CA 1
ATOM 2450 C C . GLU A 1 298 ? -27.573 -7.400 16.113 1.00 89.00 298 GLU A C 1
ATOM 2452 O O . GLU A 1 298 ? -27.461 -8.536 15.648 1.00 89.00 298 GLU A O 1
ATOM 2457 N N . PHE A 1 299 ? -27.235 -7.081 17.368 1.00 91.06 299 PHE A N 1
ATOM 2458 C CA . PHE A 1 299 ? -26.601 -7.979 18.340 1.00 91.06 299 PHE A CA 1
ATOM 2459 C C . PHE A 1 299 ? -27.422 -8.118 19.631 1.00 91.06 299 PHE A C 1
ATOM 2461 O O . PHE A 1 299 ? -26.875 -8.122 20.733 1.00 91.06 299 PHE A O 1
ATOM 2468 N N . GLU A 1 300 ? -28.749 -8.202 19.508 1.00 90.38 300 GLU A N 1
ATOM 2469 C CA . GLU A 1 300 ? -29.675 -8.261 20.651 1.00 90.38 300 GLU A CA 1
ATOM 2470 C C . GLU A 1 300 ? -29.426 -9.458 21.587 1.00 90.38 300 GLU A C 1
ATOM 2472 O O . GLU A 1 300 ? -29.815 -9.440 22.759 1.00 90.38 300 GLU A O 1
ATOM 2477 N N . GLU A 1 301 ? -28.768 -10.504 21.088 1.00 91.56 301 GLU A N 1
ATOM 2478 C CA . GLU A 1 301 ? -28.401 -11.678 21.867 1.00 91.56 301 GLU A CA 1
ATOM 2479 C C . GLU A 1 301 ? -27.211 -11.457 22.818 1.00 91.56 301 GLU A C 1
ATOM 2481 O O . GLU A 1 301 ? -27.106 -12.173 23.818 1.00 91.56 301 GLU A O 1
ATOM 2486 N N . ASP A 1 302 ? -26.337 -10.479 22.556 1.00 93.38 302 ASP A N 1
ATOM 2487 C CA . ASP A 1 302 ? -25.197 -10.158 23.422 1.00 93.38 302 ASP A CA 1
ATOM 2488 C C . ASP A 1 302 ? -25.603 -9.101 24.454 1.00 93.38 302 ASP A C 1
ATOM 2490 O O . ASP A 1 302 ? -25.440 -7.895 24.266 1.00 93.38 302 ASP A O 1
ATOM 2494 N N . GLN A 1 303 ? -26.162 -9.575 25.570 1.00 94.00 303 GLN A N 1
ATOM 2495 C CA . GLN A 1 303 ? -26.688 -8.711 26.631 1.00 94.00 303 GLN A CA 1
ATOM 2496 C C . GLN A 1 303 ? -25.631 -7.768 27.215 1.00 94.00 303 GLN A C 1
ATOM 2498 O O . GLN A 1 303 ? -25.936 -6.612 27.484 1.00 94.00 303 GLN A O 1
ATOM 2503 N N . GLU A 1 304 ? -24.384 -8.219 27.361 1.00 93.62 304 GLU A N 1
ATOM 2504 C CA . GLU A 1 304 ? -23.309 -7.383 27.904 1.00 93.62 304 GLU A CA 1
ATOM 2505 C C . GLU A 1 304 ? -22.967 -6.233 26.949 1.00 93.62 304 GLU A C 1
ATOM 2507 O O . GLU A 1 304 ? -22.836 -5.082 27.372 1.00 93.62 304 GLU A O 1
ATOM 2512 N N . LEU A 1 305 ? -22.872 -6.525 25.648 1.00 92.06 305 LEU A N 1
ATOM 2513 C CA . LEU A 1 305 ? -22.653 -5.498 24.634 1.00 92.06 305 LEU A CA 1
ATOM 2514 C C . LEU A 1 305 ? -23.829 -4.513 24.575 1.00 92.06 305 LEU A C 1
ATOM 2516 O O . LEU A 1 305 ? -23.621 -3.298 24.538 1.00 92.06 305 LEU A O 1
ATOM 2520 N N . VAL A 1 306 ? -25.061 -5.022 24.596 1.00 91.69 306 VAL A N 1
ATOM 2521 C CA . VAL A 1 306 ? -26.279 -4.202 24.578 1.00 91.69 306 VAL A CA 1
ATOM 2522 C C . VAL A 1 306 ? -26.336 -3.267 25.788 1.00 91.69 306 VAL A C 1
ATOM 2524 O O . VAL A 1 306 ? -26.597 -2.073 25.620 1.00 91.69 306 VAL A O 1
ATOM 2527 N N . GLU A 1 307 ? -26.050 -3.765 26.991 1.00 92.25 307 GLU A N 1
ATOM 2528 C CA . GLU A 1 307 ? -26.002 -2.961 28.217 1.00 92.25 307 GLU A CA 1
ATOM 2529 C C . GLU A 1 307 ? -24.912 -1.880 28.151 1.00 92.25 307 GLU A C 1
ATOM 2531 O O . GLU A 1 307 ? -25.158 -0.721 28.514 1.00 92.25 307 GLU A O 1
ATOM 2536 N N . ALA A 1 308 ? -23.727 -2.219 27.634 1.00 91.06 308 ALA A N 1
ATOM 2537 C CA . ALA A 1 308 ? -22.632 -1.266 27.462 1.00 91.06 308 ALA A CA 1
ATOM 2538 C C . ALA A 1 308 ? -22.999 -0.139 26.482 1.00 91.06 308 ALA A C 1
ATOM 2540 O O . ALA A 1 308 ? -22.770 1.041 26.773 1.00 91.06 308 ALA A O 1
ATOM 2541 N N . ILE A 1 309 ? -23.634 -0.480 25.356 1.00 89.44 309 ILE A N 1
ATOM 2542 C CA . ILE A 1 309 ? -24.134 0.497 24.381 1.00 89.44 309 ILE A CA 1
ATOM 2543 C C . ILE A 1 309 ? -25.212 1.391 25.009 1.00 89.44 309 ILE A C 1
ATOM 2545 O O . ILE A 1 309 ? -25.153 2.616 24.902 1.00 89.44 309 ILE A O 1
ATOM 2549 N N . GLN A 1 310 ? -26.199 0.811 25.694 1.00 90.44 310 GLN A N 1
ATOM 2550 C CA . GLN A 1 310 ? -27.282 1.580 26.318 1.00 90.44 310 GLN A CA 1
ATOM 2551 C C . GLN A 1 310 ? -26.766 2.539 27.397 1.00 90.44 310 GLN A C 1
ATOM 2553 O O . GLN A 1 310 ? -27.242 3.677 27.500 1.00 90.44 310 GLN A O 1
ATOM 2558 N N . THR A 1 311 ? -25.763 2.113 28.164 1.00 90.31 311 THR A N 1
ATOM 2559 C CA . THR A 1 311 ? -25.087 2.958 29.154 1.00 90.31 311 THR A CA 1
ATOM 2560 C C . THR A 1 311 ? -24.414 4.150 28.475 1.00 90.31 311 THR A C 1
ATOM 2562 O O . THR A 1 311 ? -24.680 5.294 28.850 1.00 90.31 311 THR A O 1
ATOM 2565 N N . LYS A 1 312 ? -23.633 3.911 27.412 1.00 87.12 312 LYS A N 1
ATOM 2566 C CA . LYS A 1 312 ? -22.984 4.969 26.615 1.00 87.12 312 LYS A CA 1
ATOM 2567 C C . LYS A 1 312 ? -23.983 5.969 26.037 1.00 87.12 312 LYS A C 1
ATOM 2569 O O . LYS A 1 312 ? -23.800 7.177 26.195 1.00 87.12 312 LYS A O 1
ATOM 2574 N N . LEU A 1 313 ? -25.071 5.486 25.440 1.00 87.44 313 LEU A N 1
ATOM 2575 C CA . LEU A 1 313 ? -26.130 6.339 24.895 1.00 87.44 313 LEU A CA 1
ATOM 2576 C C . LEU A 1 313 ? -26.772 7.212 25.982 1.00 87.44 313 LEU A C 1
ATOM 2578 O O . LEU A 1 313 ? -26.993 8.406 25.771 1.00 87.44 313 LEU A O 1
ATOM 2582 N N . THR A 1 314 ? -27.017 6.647 27.165 1.00 89.25 314 THR A N 1
ATOM 2583 C CA . THR A 1 314 ? -27.587 7.383 28.305 1.00 89.25 314 THR A CA 1
ATOM 2584 C C . THR A 1 314 ? -26.629 8.463 28.813 1.00 89.25 314 THR A C 1
ATOM 2586 O O . THR A 1 314 ? -27.043 9.601 29.059 1.00 89.25 314 THR A O 1
ATOM 2589 N N . GLU A 1 315 ? -25.336 8.150 28.929 1.00 88.50 315 GLU A N 1
ATOM 2590 C CA . GLU A 1 315 ? -24.308 9.126 29.301 1.00 88.50 315 GLU A CA 1
ATOM 2591 C C . GLU A 1 315 ? -24.187 10.256 28.274 1.00 88.50 315 GLU A C 1
ATOM 2593 O O . GLU A 1 315 ? -24.071 11.429 28.648 1.00 88.50 315 GLU A O 1
ATOM 2598 N N . GLN A 1 316 ? -24.240 9.930 26.982 1.00 85.00 316 GLN A N 1
ATOM 2599 C CA . GLN A 1 316 ? -24.189 10.914 25.906 1.00 85.00 316 GLN A CA 1
ATOM 2600 C C . GLN A 1 316 ? -25.412 11.839 25.937 1.00 85.00 316 GLN A C 1
ATOM 2602 O O . GLN A 1 316 ? -25.266 13.059 25.841 1.00 85.00 316 GLN A O 1
ATOM 2607 N N . GLU A 1 317 ? -26.614 11.295 26.143 1.00 87.00 317 GLU A N 1
ATOM 2608 C CA . GLU A 1 317 ? -27.835 12.088 26.300 1.00 87.00 317 GLU A CA 1
ATOM 2609 C C . GLU A 1 317 ? -27.767 13.012 27.524 1.00 87.00 317 GLU A C 1
ATOM 2611 O O . GLU A 1 317 ? -28.144 14.185 27.434 1.00 87.00 317 GLU A O 1
ATOM 2616 N N . ALA A 1 318 ? -27.236 12.531 28.652 1.00 88.50 318 ALA A N 1
ATOM 2617 C CA . ALA A 1 318 ? -27.036 13.348 29.847 1.00 88.50 318 ALA A CA 1
ATOM 2618 C C . ALA A 1 318 ? -26.040 14.497 29.602 1.00 88.50 318 ALA A C 1
ATOM 2620 O O . ALA A 1 318 ? -26.308 15.643 29.985 1.00 88.50 318 ALA A O 1
ATOM 2621 N N . ARG A 1 319 ? -24.923 14.227 28.909 1.00 86.56 319 ARG A N 1
ATOM 2622 C CA . ARG A 1 319 ? -23.951 15.260 28.508 1.00 86.56 319 ARG A CA 1
ATOM 2623 C C . ARG A 1 319 ? -24.595 16.286 27.580 1.00 86.56 319 ARG A C 1
ATOM 2625 O O . ARG A 1 319 ? -24.489 17.478 27.854 1.00 86.56 319 ARG A O 1
ATOM 2632 N N . ASN A 1 320 ? -25.315 15.850 26.549 1.00 86.44 320 ASN A N 1
ATOM 2633 C CA . ASN A 1 320 ? -25.978 16.744 25.597 1.00 86.44 320 ASN A CA 1
ATOM 2634 C C . ASN A 1 320 ? -27.000 17.661 26.282 1.00 86.44 320 ASN A C 1
ATOM 2636 O O . ASN A 1 320 ? -27.036 18.857 25.994 1.00 86.44 320 ASN A O 1
ATOM 2640 N N . ARG A 1 321 ? -27.779 17.141 27.242 1.00 88.00 321 ARG A N 1
ATOM 2641 C CA . ARG A 1 321 ? -28.692 17.963 28.057 1.00 88.00 321 ARG A CA 1
ATOM 2642 C C . ARG A 1 321 ? -27.934 18.996 28.891 1.00 88.00 321 ARG A C 1
ATOM 2644 O O . ARG A 1 321 ? -28.310 20.162 28.883 1.00 88.00 321 ARG A O 1
ATOM 2651 N N . SER A 1 322 ? -26.842 18.601 29.551 1.00 88.69 322 SER A N 1
ATOM 2652 C CA . SER A 1 322 ? -26.008 19.531 30.330 1.00 88.69 322 SER A CA 1
ATOM 2653 C C . SER A 1 322 ? -25.392 20.636 29.464 1.00 88.69 322 SER A C 1
ATOM 2655 O O . SER A 1 322 ? -25.349 21.791 29.884 1.00 88.69 322 SER A O 1
ATOM 2657 N N . TRP A 1 323 ? -24.935 20.304 28.256 1.00 86.62 323 TRP A N 1
ATOM 2658 C CA . TRP A 1 323 ? -24.403 21.278 27.300 1.00 86.62 323 TRP A CA 1
ATOM 2659 C C . TRP A 1 323 ? -25.480 22.244 26.797 1.00 86.62 323 TRP A C 1
ATOM 2661 O O . TRP A 1 323 ? -25.243 23.451 26.775 1.00 86.62 323 TRP A O 1
ATOM 2671 N N . ALA A 1 324 ? -26.670 21.743 26.459 1.00 87.12 324 ALA A N 1
ATOM 2672 C CA . ALA A 1 324 ? -27.798 22.578 26.048 1.00 87.12 324 ALA A CA 1
ATOM 2673 C C . ALA A 1 324 ? -28.246 23.538 27.166 1.00 87.12 324 ALA A C 1
ATOM 2675 O O . ALA A 1 324 ? -28.530 24.706 26.903 1.00 87.12 324 ALA A O 1
ATOM 2676 N N . GLU A 1 325 ? -28.255 23.073 28.418 1.00 88.06 325 GLU A N 1
ATOM 2677 C CA . GLU A 1 325 ? -28.546 23.899 29.595 1.00 88.06 325 GLU A CA 1
ATOM 2678 C C . GLU A 1 325 ? -27.527 25.043 29.741 1.00 88.06 325 GLU A C 1
ATOM 2680 O O . GLU A 1 325 ? -27.915 26.195 29.931 1.00 88.06 325 GLU A O 1
ATOM 2685 N N . ARG A 1 326 ? -26.224 24.751 29.590 1.00 86.69 326 ARG A N 1
ATOM 2686 C CA . ARG A 1 326 ? -25.163 25.773 29.651 1.00 86.69 326 ARG A CA 1
ATOM 2687 C C . ARG A 1 326 ? -25.272 26.788 28.523 1.00 86.69 326 ARG A C 1
ATOM 2689 O O . ARG A 1 326 ? -25.227 27.979 28.802 1.00 86.69 326 ARG A O 1
ATOM 2696 N N . GLN A 1 327 ? -25.476 26.341 27.282 1.00 85.19 327 GLN A N 1
ATOM 2697 C CA . GLN A 1 327 ? -25.672 27.259 26.155 1.00 85.19 327 GLN A CA 1
ATOM 2698 C C . GLN A 1 327 ? -26.877 28.172 26.373 1.00 85.19 327 GLN A C 1
ATOM 2700 O O . GLN A 1 327 ? -26.809 29.365 26.087 1.00 85.19 327 GLN A O 1
ATOM 2705 N N . ARG A 1 328 ? -27.975 27.635 26.913 1.00 88.81 328 ARG A N 1
ATOM 2706 C CA . ARG A 1 328 ? -29.153 28.438 27.238 1.00 88.81 328 ARG A CA 1
ATOM 2707 C C . ARG A 1 328 ? -28.848 29.477 28.319 1.00 88.81 328 ARG A C 1
ATOM 2709 O O . ARG A 1 328 ? -29.230 30.632 28.161 1.00 88.81 328 ARG A O 1
ATOM 2716 N N . GLN A 1 329 ? -28.133 29.099 29.379 1.00 85.88 329 GLN A N 1
ATOM 2717 C CA . GLN A 1 329 ? -27.714 30.031 30.434 1.00 85.88 329 GLN A CA 1
ATOM 2718 C C . GLN A 1 329 ? -26.760 31.113 29.912 1.00 85.88 329 GLN A C 1
ATOM 2720 O O . GLN A 1 329 ? -26.891 32.279 30.289 1.00 85.88 329 GLN A O 1
ATOM 2725 N N . GLU A 1 330 ? -25.826 30.760 29.028 1.00 86.88 330 GLU A N 1
ATOM 2726 C CA . GLU A 1 330 ? -24.924 31.711 28.370 1.00 86.88 330 GLU A CA 1
ATOM 2727 C C . GLU A 1 330 ? -25.708 32.707 27.508 1.00 86.88 330 GLU A C 1
ATOM 2729 O O . GLU A 1 330 ? -25.528 33.914 27.667 1.00 86.88 330 GLU A O 1
ATOM 2734 N N . GLN A 1 331 ? -26.655 32.232 26.692 1.00 86.44 331 GLN A N 1
ATOM 2735 C CA . GLN A 1 331 ? -27.525 33.086 25.874 1.00 86.44 331 GLN A CA 1
ATOM 2736 C C . GLN A 1 331 ? -28.418 34.003 26.722 1.00 86.44 331 GLN A C 1
ATOM 2738 O O . GLN A 1 331 ? -28.564 35.186 26.412 1.00 86.44 331 GLN A O 1
ATOM 2743 N N . GLU A 1 332 ? -29.004 33.494 27.810 1.00 85.50 332 GLU A N 1
ATOM 2744 C CA . GLU A 1 332 ? -29.807 34.295 28.743 1.00 85.50 332 GLU A CA 1
ATOM 2745 C C . GLU A 1 332 ? -28.947 35.364 29.445 1.00 85.50 332 GLU A C 1
ATOM 2747 O O . GLU A 1 332 ? -29.390 36.503 29.628 1.00 85.50 332 GLU A O 1
ATOM 2752 N N . THR A 1 333 ? -27.695 35.037 29.777 1.00 81.62 333 THR A N 1
ATOM 2753 C CA . THR A 1 333 ? -26.737 35.973 30.388 1.00 81.62 333 THR A CA 1
ATOM 2754 C C . THR A 1 333 ? -26.293 37.049 29.397 1.00 81.62 333 THR A C 1
ATOM 2756 O O . THR A 1 333 ? -26.289 38.234 29.739 1.00 81.62 333 THR A O 1
ATOM 2759 N N . GLU A 1 334 ? -25.970 36.673 28.162 1.00 81.31 334 GLU A N 1
ATOM 2760 C CA . GLU A 1 334 ? -25.582 37.596 27.093 1.00 81.31 334 GLU A CA 1
ATOM 2761 C C . GLU A 1 334 ? -26.735 38.546 26.734 1.00 81.31 334 GLU A C 1
ATOM 2763 O O . GLU A 1 334 ? -26.551 39.767 26.681 1.00 81.31 334 GLU A O 1
ATOM 2768 N N . ALA A 1 335 ? -27.960 38.023 26.627 1.00 79.00 335 ALA A N 1
ATOM 2769 C CA . ALA A 1 335 ? -29.163 38.828 26.435 1.00 79.00 335 ALA A CA 1
ATOM 2770 C C . ALA A 1 335 ? -29.404 39.801 27.605 1.00 79.00 335 ALA A C 1
ATOM 2772 O O . ALA A 1 335 ? -29.748 40.967 27.386 1.00 79.00 335 ALA A O 1
ATOM 2773 N N . ALA A 1 336 ? -29.185 39.367 28.851 1.00 80.88 336 ALA A N 1
ATOM 2774 C CA . ALA A 1 336 ? -29.308 40.227 30.027 1.00 80.88 336 ALA A CA 1
ATOM 2775 C C . ALA A 1 336 ? -28.236 41.334 30.071 1.00 80.88 336 ALA A C 1
ATOM 2777 O O . ALA A 1 336 ? -28.528 42.457 30.498 1.00 80.88 336 ALA A O 1
ATOM 2778 N N . ILE A 1 337 ? -27.009 41.053 29.617 1.00 78.38 337 ILE A N 1
ATOM 2779 C CA . ILE A 1 337 ? -25.932 42.046 29.486 1.00 78.38 337 ILE A CA 1
ATOM 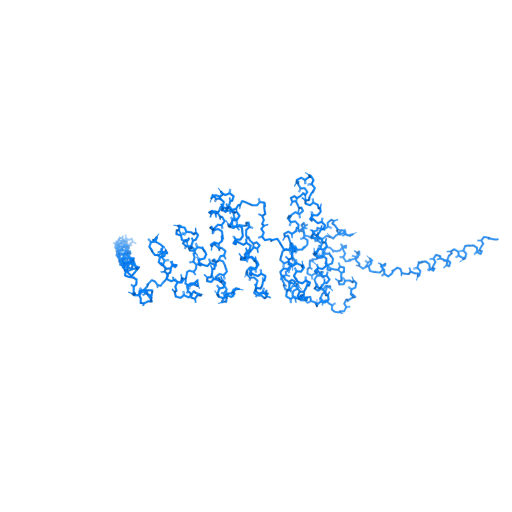2780 C C . ILE A 1 337 ? -26.287 43.077 28.407 1.00 78.38 337 ILE A C 1
ATOM 2782 O O . ILE A 1 337 ? -26.254 44.278 28.690 1.00 78.38 337 ILE A O 1
ATOM 2786 N N . LEU A 1 338 ? -26.712 42.633 27.221 1.00 76.12 338 LEU A N 1
ATOM 2787 C CA . LEU A 1 338 ? -27.131 43.512 26.121 1.00 76.12 338 LEU A CA 1
ATOM 2788 C C . LEU A 1 338 ? -28.305 44.418 26.523 1.00 76.12 338 LEU A C 1
ATOM 2790 O O . LEU A 1 338 ? -28.280 45.624 26.275 1.00 76.12 338 LEU A O 1
ATOM 2794 N N . GLN A 1 339 ? -29.304 43.883 27.232 1.00 77.94 339 GLN A N 1
ATOM 2795 C CA . GLN A 1 339 ? -30.409 44.690 27.763 1.00 77.94 339 GLN A CA 1
ATOM 2796 C C . GLN A 1 339 ? -29.952 45.730 28.798 1.00 77.94 339 GLN A C 1
ATOM 2798 O O . GLN A 1 339 ? -30.520 46.823 28.862 1.00 77.94 339 GLN A O 1
ATOM 2803 N N . ARG A 1 340 ? -28.937 45.424 29.617 1.00 76.19 340 ARG A N 1
ATOM 2804 C CA . ARG A 1 340 ? -28.360 46.382 30.578 1.00 76.19 340 ARG A CA 1
ATOM 2805 C C . ARG A 1 340 ? -27.538 47.471 29.893 1.00 76.19 340 ARG A C 1
ATOM 2807 O O . ARG A 1 340 ? -27.569 48.605 30.367 1.00 76.19 340 ARG A O 1
ATOM 2814 N N . MET A 1 341 ? -26.838 47.155 28.804 1.00 71.44 341 MET A N 1
ATOM 2815 C CA . MET A 1 341 ? -26.115 48.146 27.998 1.00 71.44 341 MET A CA 1
ATOM 2816 C C . MET A 1 341 ? -27.087 49.098 27.293 1.00 71.44 341 MET A C 1
ATOM 2818 O O . MET A 1 341 ? -26.954 50.307 27.450 1.00 71.44 341 MET A O 1
ATOM 2822 N N . ASN A 1 342 ? -28.144 48.573 26.667 1.00 65.25 342 ASN A N 1
ATOM 2823 C CA . ASN A 1 342 ? -29.174 49.397 26.021 1.00 65.25 342 ASN A CA 1
ATOM 2824 C C . ASN A 1 342 ? -29.978 50.263 27.008 1.00 65.25 342 ASN A C 1
ATOM 2826 O O . ASN A 1 342 ? -30.481 51.313 26.631 1.00 65.25 342 ASN A O 1
ATOM 2830 N N . LYS A 1 343 ? -30.100 49.862 28.282 1.00 59.59 343 LYS A N 1
ATOM 2831 C CA . LYS A 1 343 ? -30.721 50.700 29.329 1.00 59.59 343 LYS A CA 1
ATOM 2832 C C . LYS A 1 343 ? -29.796 51.786 29.890 1.00 59.59 343 LYS A C 1
ATOM 2834 O O . LYS A 1 343 ? -30.291 52.690 30.559 1.00 59.59 343 LYS A O 1
ATOM 2839 N N . LYS A 1 344 ? -28.479 51.698 29.668 1.00 54.56 344 LYS A N 1
ATOM 2840 C CA . LYS A 1 344 ? -27.505 52.717 30.095 1.00 54.56 344 LYS A CA 1
ATOM 2841 C C . LYS A 1 344 ? -27.298 53.837 29.070 1.00 54.56 344 LYS A C 1
ATOM 2843 O O . LYS A 1 344 ? -26.649 54.820 29.410 1.00 54.56 344 LYS A O 1
ATOM 2848 N N . GLU A 1 345 ? -27.895 53.740 27.887 1.00 53.09 345 GLU A N 1
ATOM 2849 C CA . GLU A 1 345 ? -28.077 54.872 26.976 1.00 53.09 345 GLU A CA 1
ATOM 2850 C C . GLU A 1 345 ? -29.554 55.282 27.006 1.00 53.09 345 GLU A C 1
ATOM 2852 O O . GLU A 1 345 ? -30.395 54.684 26.337 1.00 53.09 345 GLU A O 1
ATOM 2857 N N . PRO A 1 346 ? -29.910 56.256 27.860 1.00 49.94 346 PRO A N 1
ATOM 2858 C CA . PRO A 1 346 ? -30.161 57.568 27.274 1.00 49.94 346 PRO A CA 1
ATOM 2859 C C . PRO A 1 346 ? -29.795 58.725 28.217 1.00 49.94 346 PRO A C 1
ATOM 2861 O O . PRO A 1 346 ? -30.421 58.893 29.257 1.00 49.94 346 PRO A O 1
ATOM 2864 N N . SER A 1 347 ? -28.838 59.561 27.806 1.00 49.44 347 SER A N 1
ATOM 2865 C CA . SER A 1 347 ? -28.915 61.032 27.911 1.00 49.44 347 SER A CA 1
ATOM 2866 C C . SER A 1 347 ? -27.568 61.664 27.544 1.00 49.44 347 SER A C 1
ATOM 2868 O O . SER A 1 347 ? -26.718 61.896 28.401 1.00 49.44 347 SER A O 1
ATOM 2870 N N . ALA A 1 348 ? -27.396 61.980 26.265 1.00 46.44 348 ALA A N 1
ATOM 2871 C CA . ALA A 1 348 ? -26.582 63.112 25.843 1.00 46.44 348 ALA A CA 1
ATOM 2872 C C . ALA A 1 348 ? -27.316 63.799 24.686 1.00 46.44 348 ALA A C 1
ATOM 2874 O O . ALA A 1 348 ? -27.044 63.567 23.510 1.00 46.44 348 ALA A O 1
ATOM 2875 N N . SER A 1 349 ? -28.330 64.583 25.039 1.00 40.62 349 SER A N 1
ATOM 2876 C CA . SER A 1 349 ? -28.873 65.678 24.233 1.00 40.62 349 SER A CA 1
ATOM 2877 C C . SER A 1 349 ? -29.385 66.742 25.183 1.00 40.62 349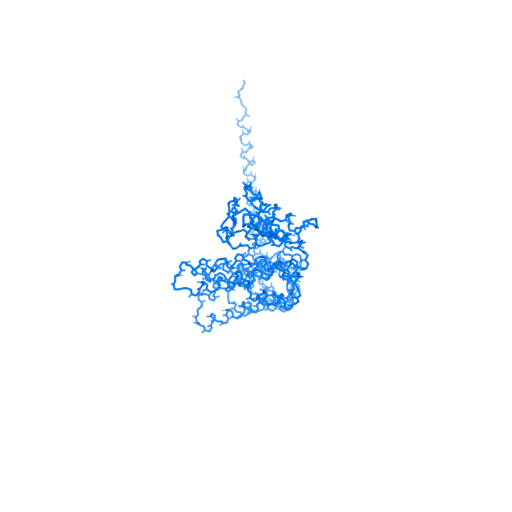 SER A C 1
ATOM 2879 O O . SER A 1 349 ? -30.127 66.357 26.117 1.00 40.62 349 SER A O 1
#

Foldseek 3Di:
DVPVVVVVVVVVVVVVVVVPVVCPVVVVVVVVVQVPQDELVVLLCLLLDPPHDVVSNLVSLLCQLPLAQVPDPDRHNHPDDRGSLLVDDLVSLLSHALVVLLSSLVSLVVLLVVLVVQLPDPPPVSVLVSVVSLQSCLNVLQSSLLSYDVVSNVVSLVSHDQADPVDALLDLNRRVSLLVQQQDQRGDQVSNVVSVVVLVVVLVVCVVVVVVVSSVSNLLSLLVSLQSQLPDPDGSHPLVSNQVSLVVSLVVDPAARDLSHPLVSSLVSYDLVSSVSNLQRQQVNPHDDPCLPVVCVSPVVPVVSNVSSVVVVVVVVVVVVVVVVVVVVVVVVVVVVVVVVVVVDDDDD

Secondary structure (DSSP, 8-state):
--HHHHHHHHHHHHHHHSS--THHHHHHHHHHHHSS---HHHHHHHHH-TTS-HHHHHHHHHHHT-S-GGGSSS----TT-S-GGGG--HHHHHHS-HHHHHHHHHHHHHHHHHHHHHHTSS-HHHHHHHHHHHHTTHHHHHHHGGGS-HHHHHHHHTT-----TTS-TT-GGGGHHHHHHHH-TTS-HHHHHHHHHHHHHHHHHHHHTT-HHHHHHHHHHHHHHHHHGGGSSS-SS-HHHHHHHHHHHHHH--SPPPTT--HHHHHHTS-HHHHHHHHHHHHHTT---TTHHHHHHHTTT-HHHHHHHHHHHHHHHHHHHHHHHHHHHHHHHHHHHHHHHHHS-----

pLDDT: mean 79.45, std 15.12, range [34.97, 95.94]

Sequence (349 aa):
MDIERQGVISRVRNAVESRVNPNWETEQVWRDYFHKSRSIRELEAIVTDPQKDPVHQQRALDILLAPDVNSLAFHANLEFSTSPVRLINHEFITSLTDTQAEYAAAIVSGNINRFRRQSTSEDRNRAYEARQRIEDYNHVILSLLPKLPPTQADKLFSDYIMIDETLSDESFHKYEPVELLLRVVDLPSKYRLRAINWMHSRAEDLRIEGKEKELQGFLNSYERLLDSISFTDDLPIPQEAFENEVSYLLGTFDRSFSDGWNTHYILKHLGRDVKHALVRRIILNGGNLHDEKSLVKEFEEDQELVEAIQTKLTEQEARNRSWAERQRQEQETEAAILQRMNKKEPSAS

Radius of gyration: 31.8 Å; chains: 1; bounding box: 83×81×88 Å